Protein AF-A0A420E7I3-F1 (afdb_monomer)

pLDDT: mean 92.18, std 8.32, range [51.28, 98.75]

Structure (mmCIF, N/CA/C/O backbone):
data_AF-A0A420E7I3-F1
#
_entry.id   AF-A0A420E7I3-F1
#
loop_
_atom_site.group_PDB
_atom_site.id
_atom_site.type_symbol
_atom_site.label_atom_id
_atom_site.label_alt_id
_atom_site.label_comp_id
_atom_site.label_asym_id
_atom_site.label_entity_id
_atom_site.label_seq_id
_atom_site.pdbx_PDB_ins_code
_atom_site.Cartn_x
_atom_site.Cartn_y
_atom_site.Cartn_z
_atom_site.occupancy
_atom_site.B_iso_or_equiv
_atom_site.auth_seq_id
_atom_site.auth_comp_id
_atom_site.auth_asym_id
_atom_site.auth_atom_id
_atom_site.pdbx_PDB_model_num
ATOM 1 N N . MET A 1 1 ? -20.529 9.325 25.092 1.00 53.72 1 MET A N 1
ATOM 2 C CA . MET A 1 1 ? -19.958 10.579 24.553 1.00 53.72 1 MET A CA 1
ATOM 3 C C . MET A 1 1 ? -18.883 10.178 23.562 1.00 53.72 1 MET A C 1
ATOM 5 O O . MET A 1 1 ? -18.075 9.334 23.920 1.00 53.72 1 MET A O 1
ATOM 9 N N . LYS A 1 2 ? -18.924 10.688 22.326 1.00 64.56 2 LYS A N 1
ATOM 10 C CA . LYS A 1 2 ? -17.898 10.385 21.320 1.00 64.56 2 LYS A CA 1
ATOM 11 C C . LYS A 1 2 ? -16.663 11.225 21.617 1.00 64.56 2 LYS A C 1
ATOM 13 O O . LYS A 1 2 ? -16.745 12.448 21.549 1.00 64.56 2 LYS A O 1
ATOM 18 N N . ASN A 1 3 ? -15.553 10.578 21.950 1.00 81.81 3 ASN A N 1
ATOM 19 C CA . ASN A 1 3 ? -14.286 11.257 22.189 1.00 81.81 3 ASN A CA 1
ATOM 20 C C . ASN A 1 3 ? -13.475 11.219 20.893 1.00 81.81 3 ASN A C 1
ATOM 22 O O . ASN A 1 3 ? -12.861 10.203 20.574 1.00 81.81 3 ASN A O 1
ATOM 26 N N . VAL A 1 4 ? -13.529 12.317 20.137 1.00 90.38 4 VAL A N 1
ATOM 27 C CA . VAL A 1 4 ? -12.665 12.534 18.972 1.00 90.38 4 VAL A CA 1
ATOM 28 C C . VAL A 1 4 ? -11.468 13.361 19.422 1.00 90.38 4 VAL A C 1
ATOM 30 O O . VAL A 1 4 ? -11.646 14.433 19.998 1.00 90.38 4 VAL A O 1
ATOM 33 N N . VAL A 1 5 ? -10.262 12.865 19.161 1.00 93.69 5 VAL A N 1
ATOM 34 C CA . VAL A 1 5 ? -9.007 13.568 19.452 1.00 93.69 5 VAL A CA 1
ATOM 35 C C . VAL A 1 5 ? -8.333 13.904 18.132 1.00 93.69 5 VAL A C 1
ATOM 37 O O . VAL A 1 5 ? -8.035 12.997 17.361 1.00 93.69 5 VAL A O 1
ATOM 40 N N . ASN A 1 6 ? -8.087 15.188 17.874 1.00 95.06 6 ASN A N 1
ATOM 41 C CA . ASN A 1 6 ? -7.279 15.621 16.737 1.00 95.06 6 ASN A CA 1
ATOM 42 C C . ASN A 1 6 ? -5.798 15.630 17.137 1.00 95.06 6 ASN A C 1
ATOM 44 O O . ASN A 1 6 ? -5.445 16.165 18.191 1.00 95.06 6 ASN A O 1
ATOM 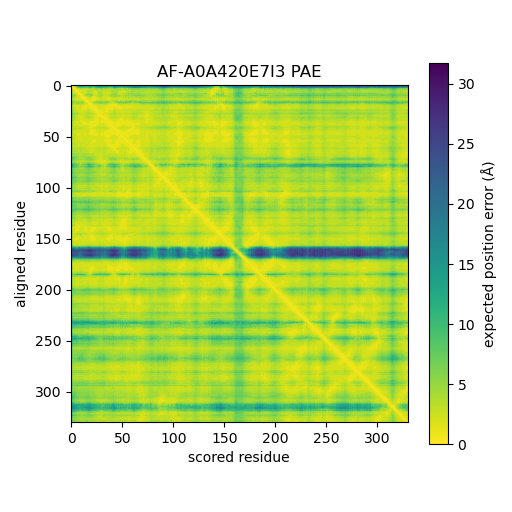48 N N . VAL A 1 7 ? -4.950 15.014 16.318 1.00 94.81 7 VAL A N 1
ATOM 49 C CA . VAL A 1 7 ? -3.536 14.770 16.614 1.00 94.81 7 VAL A CA 1
ATOM 50 C C . VAL A 1 7 ? -2.665 15.261 15.465 1.00 94.81 7 VAL A C 1
ATOM 52 O O . VAL A 1 7 ? -2.932 14.969 14.299 1.00 94.81 7 VAL A O 1
ATOM 55 N N . ASP A 1 8 ? -1.606 15.992 15.806 1.00 95.19 8 ASP A N 1
ATOM 56 C CA . ASP A 1 8 ? -0.550 16.395 14.880 1.00 95.19 8 ASP A CA 1
ATOM 57 C C . ASP A 1 8 ? 0.389 15.217 14.572 1.00 95.19 8 ASP A C 1
ATOM 59 O O . ASP A 1 8 ? 0.842 14.513 15.477 1.00 95.19 8 ASP A O 1
ATOM 63 N N . CYS A 1 9 ? 0.709 15.010 13.293 1.00 92.19 9 CYS A N 1
ATOM 64 C CA . CYS A 1 9 ? 1.504 13.864 12.855 1.00 92.19 9 CYS A CA 1
ATOM 65 C C . CYS A 1 9 ? 2.969 13.901 13.306 1.00 92.19 9 CYS A C 1
ATOM 67 O O . CYS A 1 9 ? 3.616 12.869 13.206 1.00 92.19 9 CYS A O 1
ATOM 69 N N . LEU A 1 10 ? 3.528 15.032 13.749 1.00 91.12 10 LEU A N 1
ATOM 70 C CA . LEU A 1 10 ? 4.948 15.139 14.123 1.00 91.12 10 LEU A CA 1
ATOM 71 C C . LEU A 1 10 ? 5.188 14.969 15.627 1.00 91.12 10 LEU A C 1
ATOM 73 O O . LEU A 1 10 ? 6.332 14.790 16.062 1.00 91.12 10 LEU A O 1
ATOM 77 N N . THR A 1 11 ? 4.116 14.982 16.415 1.00 90.88 11 THR A N 1
ATOM 78 C CA . THR A 1 11 ? 4.178 14.914 17.871 1.00 90.88 11 THR A CA 1
ATOM 79 C C . THR A 1 11 ? 4.075 13.468 18.343 1.00 90.88 11 THR A C 1
ATOM 81 O O . THR A 1 11 ? 3.020 12.845 18.247 1.00 90.88 11 THR A O 1
ATOM 84 N N . SER A 1 12 ? 5.170 12.928 18.883 1.00 94.44 12 SER A N 1
ATOM 85 C CA . SER A 1 12 ? 5.149 11.600 19.501 1.00 94.44 12 SER A CA 1
ATOM 86 C C . SER A 1 12 ? 4.259 11.614 20.744 1.00 94.44 12 SER A C 1
ATOM 88 O O . SER A 1 12 ? 4.459 12.427 21.647 1.00 94.44 12 SER A O 1
ATOM 90 N N . ALA A 1 13 ? 3.276 10.720 20.789 1.00 95.75 13 ALA A N 1
ATOM 91 C CA . ALA A 1 13 ? 2.276 10.677 21.848 1.00 95.75 13 ALA A CA 1
ATOM 92 C C . ALA A 1 13 ? 1.600 9.303 21.915 1.00 95.75 13 ALA A C 1
ATOM 94 O O . ALA A 1 13 ? 1.544 8.574 20.925 1.00 95.75 13 ALA A O 1
ATOM 95 N N . THR A 1 14 ? 1.039 8.976 23.078 1.00 97.25 14 THR A N 1
ATOM 96 C CA . THR A 1 14 ? 0.274 7.746 23.301 1.00 97.25 14 THR A CA 1
ATOM 97 C C . THR A 1 14 ? -1.118 8.102 23.800 1.00 97.25 14 THR A C 1
ATOM 99 O O . THR A 1 14 ? -1.271 8.836 24.775 1.00 97.25 14 THR A O 1
ATOM 102 N N . TYR A 1 15 ? -2.131 7.534 23.154 1.00 96.25 15 TYR A N 1
ATOM 103 C CA . TYR A 1 15 ? -3.545 7.721 23.452 1.00 96.25 15 TYR A CA 1
ATOM 104 C C . TYR A 1 15 ? -4.141 6.360 23.837 1.00 96.25 15 TYR A C 1
ATOM 106 O O . TYR A 1 15 ? -4.519 5.580 22.955 1.00 96.25 15 TYR A O 1
ATOM 114 N N . PRO A 1 16 ? -4.156 6.015 25.136 1.00 95.25 16 PRO A N 1
ATOM 115 C CA . PRO A 1 16 ? -4.711 4.756 25.605 1.00 95.25 16 PRO A CA 1
ATOM 116 C C . PRO A 1 16 ? -6.233 4.829 25.785 1.00 95.25 16 PRO A C 1
ATOM 118 O O . PRO A 1 16 ? -6.807 5.869 26.107 1.00 95.25 16 PRO A O 1
ATOM 121 N N . ASN A 1 17 ? -6.868 3.675 25.637 1.00 93.69 17 ASN A N 1
ATOM 122 C CA . ASN A 1 17 ? -8.240 3.362 26.008 1.00 93.69 17 ASN A CA 1
ATOM 123 C C . ASN A 1 17 ? -8.248 1.944 26.616 1.00 93.69 17 ASN A C 1
ATOM 125 O O . ASN A 1 17 ? -7.317 1.174 26.386 1.00 93.69 17 ASN A O 1
ATOM 129 N N . ASP A 1 18 ? -9.287 1.567 27.361 1.00 91.38 18 ASP A N 1
ATOM 130 C CA . ASP A 1 18 ? -9.378 0.269 28.054 1.00 91.38 18 ASP A CA 1
ATOM 131 C C . ASP A 1 18 ? -9.083 -0.950 27.169 1.00 91.38 18 ASP A C 1
ATOM 133 O O . ASP A 1 18 ? -8.693 -2.006 27.663 1.00 91.38 18 ASP A O 1
ATOM 137 N N . SER A 1 19 ? -9.328 -0.858 25.861 1.00 95.12 19 SER A N 1
ATOM 138 C CA . SER A 1 19 ? -9.133 -1.982 24.935 1.00 95.12 19 SER A CA 1
ATOM 139 C C . SER A 1 19 ? -8.353 -1.637 23.674 1.00 95.12 19 SER A C 1
ATOM 141 O O . SER A 1 19 ? -8.156 -2.505 22.824 1.00 95.12 19 SER A O 1
ATOM 143 N N . PHE A 1 20 ? -7.905 -0.391 23.556 1.00 97.31 20 PHE A N 1
ATOM 144 C CA . PHE A 1 20 ? -7.198 0.091 22.382 1.00 97.31 20 PHE A CA 1
ATOM 145 C C . PHE A 1 20 ? -6.065 1.015 22.781 1.00 97.31 20 PHE A C 1
ATOM 147 O O . PHE A 1 20 ? -6.125 1.700 23.799 1.00 97.31 20 PHE A O 1
ATOM 154 N N . ARG A 1 21 ? -5.047 1.098 21.937 1.00 97.56 21 ARG A N 1
ATOM 155 C CA . ARG A 1 21 ? -3.986 2.083 22.100 1.00 97.56 21 ARG A CA 1
ATOM 156 C C . ARG A 1 21 ? -3.569 2.608 20.739 1.00 97.56 21 ARG A C 1
ATOM 158 O O . ARG A 1 21 ? -3.346 1.820 19.819 1.00 97.56 21 ARG A O 1
ATOM 165 N N . VAL A 1 22 ? -3.483 3.932 20.634 1.00 98.25 22 VAL A N 1
ATOM 166 C CA . VAL A 1 22 ? -2.898 4.623 19.483 1.00 98.25 22 VAL A CA 1
ATOM 167 C C . VAL A 1 22 ? -1.587 5.266 19.913 1.00 98.25 22 VAL A C 1
ATOM 169 O O . VAL A 1 22 ? -1.567 6.029 20.875 1.00 98.25 22 VAL A O 1
ATOM 172 N N . GLU A 1 23 ? -0.497 4.964 19.218 1.00 98.25 23 GLU A N 1
ATOM 173 C CA . GLU A 1 23 ? 0.831 5.532 19.474 1.00 98.25 23 GLU A CA 1
ATOM 174 C C . GLU A 1 23 ? 1.352 6.222 18.219 1.00 98.25 23 GLU A C 1
ATOM 176 O O . GLU A 1 23 ? 1.367 5.620 17.152 1.00 98.25 23 GLU A O 1
ATOM 181 N N . VAL A 1 24 ? 1.809 7.463 18.349 1.00 98.19 24 VAL A N 1
ATOM 182 C CA . VAL A 1 24 ? 2.577 8.166 17.317 1.00 98.19 24 VAL A CA 1
ATOM 183 C C . VAL A 1 24 ? 4.045 8.035 17.677 1.00 98.19 24 VAL A C 1
ATOM 185 O O . VAL A 1 24 ? 4.461 8.478 18.749 1.00 98.19 24 VAL A O 1
ATOM 188 N N . LEU A 1 25 ? 4.830 7.414 16.800 1.00 96.88 25 LEU A N 1
ATOM 189 C CA . LEU A 1 25 ? 6.229 7.098 17.068 1.00 96.88 25 LEU A CA 1
ATOM 190 C C . LEU A 1 25 ? 7.139 7.411 15.881 1.00 96.88 25 LEU A C 1
ATOM 192 O O . LEU A 1 25 ? 6.714 7.459 14.727 1.00 96.88 25 LEU A O 1
ATOM 196 N N . HIS A 1 26 ? 8.416 7.619 16.184 1.00 96.50 26 HIS A N 1
ATOM 197 C CA . HIS A 1 26 ? 9.500 7.724 15.211 1.00 96.50 26 HIS A CA 1
ATOM 198 C C . HIS A 1 26 ? 10.298 6.419 15.239 1.00 96.50 26 HIS A C 1
ATOM 200 O O . HIS A 1 26 ? 10.680 5.964 16.320 1.00 96.50 26 HIS A O 1
ATOM 206 N N . LYS A 1 27 ? 10.527 5.793 14.077 1.00 95.00 27 LYS A N 1
ATOM 207 C CA . LYS A 1 27 ? 11.468 4.670 13.977 1.00 95.00 27 LYS A CA 1
ATOM 208 C C . LYS A 1 27 ? 12.872 5.233 13.704 1.00 95.00 27 LYS A C 1
ATOM 210 O O . LYS A 1 27 ? 12.991 6.106 12.850 1.00 95.00 27 LYS A O 1
ATOM 215 N N . PRO A 1 28 ? 13.943 4.705 14.330 1.00 95.00 28 PRO A N 1
ATOM 216 C CA . PRO A 1 28 ? 15.302 5.239 14.164 1.00 95.00 28 PRO A CA 1
ATOM 217 C C . PRO A 1 28 ? 15.832 5.283 12.724 1.00 95.00 28 PRO A C 1
ATOM 219 O O . PRO A 1 28 ? 16.745 6.046 12.436 1.00 95.00 28 PRO A O 1
ATOM 222 N N . CYS A 1 29 ? 15.302 4.445 11.830 1.00 93.25 29 CYS A N 1
ATOM 223 C CA . CYS A 1 29 ? 15.678 4.432 10.417 1.00 93.25 29 CYS A CA 1
ATOM 224 C C . CYS A 1 29 ? 14.946 5.483 9.572 1.00 93.25 29 CYS A C 1
ATOM 226 O O . CYS A 1 29 ? 15.339 5.702 8.431 1.00 93.25 29 CYS A O 1
ATOM 228 N N . ASP A 1 30 ? 13.870 6.083 10.082 1.00 95.75 30 ASP A N 1
ATOM 229 C CA . ASP A 1 30 ? 13.089 7.064 9.336 1.00 95.75 30 ASP A CA 1
ATOM 230 C C . ASP A 1 30 ? 13.680 8.478 9.500 1.00 95.75 30 ASP A C 1
ATOM 232 O O . ASP A 1 30 ? 14.221 8.807 10.560 1.00 95.75 30 ASP A O 1
ATOM 236 N N . PRO A 1 31 ? 13.526 9.363 8.502 1.00 95.19 31 PRO A N 1
ATOM 237 C CA . PRO A 1 31 ? 13.856 10.779 8.643 1.00 95.19 31 PRO A CA 1
ATOM 238 C C . PRO A 1 31 ? 13.085 11.460 9.785 1.00 95.19 31 PRO A C 1
ATOM 240 O O . PRO A 1 31 ? 11.951 11.093 10.091 1.00 95.19 31 PRO A O 1
ATOM 243 N N . ASP A 1 32 ? 13.647 12.526 10.360 1.00 93.88 32 ASP A N 1
ATOM 244 C CA . ASP A 1 32 ? 13.036 13.260 11.485 1.00 93.88 32 ASP A CA 1
ATOM 245 C C . ASP A 1 32 ? 11.646 13.838 11.172 1.00 93.88 32 ASP A C 1
ATOM 247 O O . ASP A 1 32 ? 10.844 14.055 12.083 1.00 93.88 32 ASP A O 1
ATOM 251 N N . SER A 1 33 ? 11.343 14.074 9.892 1.00 93.06 33 SER A N 1
ATOM 252 C CA . SER A 1 33 ? 10.050 14.579 9.410 1.00 93.06 33 SER A CA 1
ATOM 253 C C . SER A 1 33 ? 8.961 13.508 9.302 1.00 93.06 33 SER A C 1
ATOM 255 O O . SER A 1 33 ? 7.835 13.814 8.909 1.00 93.06 33 SER A O 1
ATOM 257 N N . VAL A 1 34 ? 9.279 12.256 9.630 1.00 95.69 34 VAL A N 1
ATOM 258 C CA . VAL A 1 34 ? 8.389 11.110 9.469 1.00 95.69 34 VAL A CA 1
ATOM 259 C C . VAL A 1 34 ? 7.988 10.559 10.830 1.00 95.69 34 VAL A C 1
ATOM 261 O O . VAL A 1 34 ? 8.801 10.408 11.740 1.00 95.69 34 VAL A O 1
ATOM 264 N N . ARG A 1 35 ? 6.711 10.216 10.966 1.00 96.69 35 ARG A N 1
ATOM 265 C CA . ARG A 1 35 ? 6.192 9.420 12.078 1.00 96.69 35 ARG A CA 1
ATOM 266 C C . ARG A 1 35 ? 5.323 8.302 11.535 1.00 96.69 35 ARG A C 1
ATOM 268 O O . ARG A 1 35 ? 4.835 8.367 10.407 1.00 96.69 35 ARG A O 1
ATOM 275 N N . ARG A 1 36 ? 5.117 7.298 12.375 1.00 97.69 36 ARG A N 1
ATOM 276 C CA . ARG A 1 36 ? 4.218 6.171 12.147 1.00 97.69 36 ARG A CA 1
ATOM 277 C C . ARG A 1 36 ? 3.176 6.149 13.254 1.00 97.69 36 ARG A C 1
ATOM 279 O O . ARG A 1 36 ? 3.461 6.572 14.375 1.00 97.69 36 ARG A O 1
ATOM 286 N N . ILE A 1 37 ? 1.977 5.675 12.939 1.00 98.56 37 ILE A N 1
ATOM 287 C CA . ILE A 1 37 ? 0.904 5.514 13.920 1.00 98.56 37 ILE A CA 1
ATOM 288 C C . ILE A 1 37 ? 0.694 4.022 14.144 1.00 98.56 37 ILE A C 1
ATOM 290 O O . ILE A 1 37 ? 0.377 3.304 13.202 1.00 98.56 37 ILE A O 1
ATOM 294 N N . MET A 1 38 ? 0.818 3.559 15.382 1.00 98.62 38 MET A N 1
ATOM 295 C CA . MET A 1 38 ? 0.445 2.204 15.772 1.00 98.62 38 MET A CA 1
ATOM 296 C C . MET A 1 38 ? -0.943 2.218 16.389 1.00 98.62 38 MET A C 1
ATOM 298 O O . MET A 1 38 ? -1.138 2.790 17.457 1.00 98.62 38 MET A O 1
ATOM 302 N N . LEU A 1 39 ? -1.902 1.571 15.736 1.00 98.50 39 LEU A N 1
ATOM 303 C CA . LEU A 1 39 ? -3.234 1.304 16.264 1.00 98.50 39 LEU A CA 1
ATOM 304 C C . LEU A 1 39 ? -3.291 -0.155 16.728 1.00 98.50 39 LEU A C 1
ATOM 306 O O . LEU A 1 39 ? -3.070 -1.072 15.940 1.00 98.50 39 LEU A O 1
ATOM 310 N N . THR A 1 40 ? -3.570 -0.379 18.010 1.00 97.88 40 THR A N 1
ATOM 311 C CA . THR A 1 40 ? -3.471 -1.709 18.628 1.00 97.88 40 THR A CA 1
ATOM 312 C C . THR A 1 40 ? -4.691 -2.058 19.475 1.00 97.88 40 THR A C 1
ATOM 314 O O . THR A 1 40 ? -5.308 -1.186 20.088 1.00 97.88 40 THR A O 1
ATOM 317 N N . ASN A 1 41 ? -5.023 -3.348 19.508 1.00 96.31 41 ASN A N 1
ATOM 318 C CA . ASN A 1 41 ? -5.903 -4.008 20.476 1.00 96.31 41 ASN A CA 1
ATOM 319 C C . ASN A 1 41 ? -5.155 -5.251 21.044 1.00 96.31 41 ASN A C 1
ATOM 321 O O . ASN A 1 41 ? -4.009 -5.488 20.656 1.00 96.31 41 ASN A O 1
ATOM 325 N N . PRO A 1 42 ? -5.751 -6.084 21.922 1.00 94.94 42 PRO A N 1
ATOM 326 C CA . PRO A 1 42 ? -5.065 -7.255 22.493 1.00 94.94 42 PRO A CA 1
ATOM 327 C C . PRO A 1 42 ? -4.599 -8.334 21.499 1.00 94.94 42 PRO A C 1
ATOM 329 O O . PRO A 1 42 ? -3.833 -9.216 21.870 1.00 94.94 42 PRO A O 1
ATOM 332 N N . THR A 1 43 ? -5.101 -8.322 20.266 1.00 96.38 43 THR A N 1
ATOM 333 C CA . THR A 1 43 ? -4.877 -9.369 19.257 1.00 96.38 43 THR A CA 1
ATOM 334 C C . THR A 1 43 ? -4.331 -8.861 17.928 1.00 96.38 43 THR A C 1
ATOM 336 O O . THR A 1 43 ? -3.806 -9.662 17.164 1.00 96.38 43 THR A O 1
ATOM 339 N N . LEU A 1 44 ? -4.468 -7.569 17.634 1.00 97.88 44 LEU A N 1
ATOM 340 C CA . LEU A 1 44 ? -4.161 -6.954 16.351 1.00 97.88 44 LEU A CA 1
ATOM 341 C C . LEU A 1 44 ? -3.349 -5.678 16.582 1.00 97.88 44 LEU A C 1
ATOM 343 O O . LEU A 1 44 ? -3.747 -4.817 17.370 1.00 97.88 44 LEU A O 1
ATOM 347 N N . SER A 1 45 ? -2.244 -5.540 15.859 1.00 97.94 45 SER A N 1
ATOM 348 C CA . SER A 1 45 ? -1.486 -4.297 15.738 1.00 97.94 45 SER A CA 1
ATOM 349 C C . SER A 1 45 ? -1.436 -3.870 14.278 1.00 97.94 45 SER A C 1
ATOM 351 O O . SER A 1 45 ? -1.288 -4.706 13.390 1.00 97.94 45 SER A O 1
ATOM 353 N N . VAL A 1 46 ? -1.607 -2.576 14.023 1.00 98.56 46 VAL A N 1
ATOM 354 C CA . VAL A 1 46 ? -1.639 -2.001 12.677 1.00 98.56 46 VAL A CA 1
ATOM 355 C C . VAL A 1 46 ? -0.782 -0.751 12.663 1.00 98.56 46 VAL A C 1
ATOM 357 O O . VAL A 1 46 ? -1.025 0.182 13.425 1.00 98.56 46 VAL A O 1
ATOM 360 N N . GLU A 1 47 ? 0.212 -0.737 11.789 1.00 98.56 47 GLU A N 1
ATOM 361 C CA . GLU A 1 47 ? 1.018 0.432 11.487 1.00 98.56 47 GLU A CA 1
ATOM 362 C C . GLU A 1 47 ? 0.378 1.212 10.335 1.00 98.56 47 GLU A C 1
ATOM 364 O O . GLU A 1 47 ? 0.098 0.674 9.263 1.00 98.56 47 GLU A O 1
ATOM 369 N N . ILE A 1 48 ? 0.176 2.504 10.551 1.00 98.62 48 ILE A N 1
ATOM 370 C CA . ILE A 1 48 ? -0.371 3.453 9.587 1.00 98.62 48 ILE A CA 1
ATOM 371 C C . ILE A 1 48 ? 0.716 4.483 9.282 1.00 98.62 48 ILE A C 1
ATOM 373 O O . ILE A 1 48 ? 1.438 4.924 10.182 1.00 98.62 48 ILE A O 1
ATOM 377 N N . LEU A 1 49 ? 0.821 4.870 8.012 1.00 97.88 49 LEU A N 1
ATOM 378 C CA . LEU A 1 49 ? 1.889 5.705 7.472 1.00 97.88 49 LEU A CA 1
ATOM 379 C C . LEU A 1 49 ? 1.344 7.076 7.021 1.00 97.88 49 LEU A C 1
ATOM 381 O O . LEU A 1 49 ? 0.967 7.231 5.855 1.00 97.88 49 LEU A O 1
ATOM 385 N N . PRO A 1 50 ? 1.299 8.101 7.897 1.00 96.88 50 PRO A N 1
ATOM 386 C CA . PRO A 1 50 ? 0.823 9.434 7.526 1.00 96.88 50 PRO A CA 1
ATOM 387 C C . PRO A 1 50 ? 1.583 10.073 6.371 1.00 96.88 50 PRO A C 1
ATOM 389 O O . PRO A 1 50 ? 0.969 10.744 5.547 1.00 96.88 50 PRO A O 1
ATOM 392 N N . SER A 1 51 ? 2.895 9.839 6.265 1.00 95.31 51 SER A N 1
ATOM 393 C CA . SER A 1 51 ? 3.704 10.349 5.151 1.00 95.31 51 SER A CA 1
ATOM 394 C C . SER A 1 51 ? 3.377 9.691 3.806 1.00 95.31 51 SER A C 1
ATOM 396 O O . SER A 1 51 ? 3.795 10.192 2.764 1.00 95.31 51 SER A O 1
ATOM 398 N N . LYS A 1 52 ? 2.603 8.598 3.822 1.00 95.62 52 LYS A N 1
ATOM 399 C CA . LYS A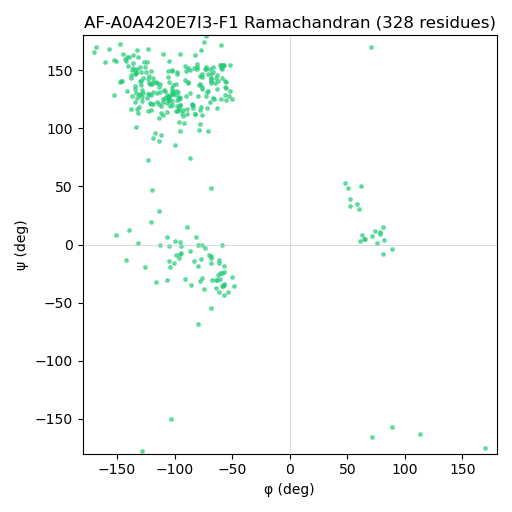 1 52 ? 2.217 7.809 2.653 1.00 95.62 52 LYS A CA 1
ATOM 400 C C . LYS A 1 52 ? 0.702 7.759 2.432 1.00 95.62 52 LYS A C 1
ATOM 402 O O . LYS A 1 52 ? 0.130 6.681 2.281 1.00 95.62 52 LYS A O 1
ATOM 407 N N . GLY A 1 53 ? 0.003 8.890 2.501 1.00 95.69 53 GLY A N 1
ATOM 408 C CA . GLY A 1 53 ? -1.450 8.934 2.281 1.00 95.69 53 GLY A CA 1
ATOM 409 C C . GLY A 1 53 ? -2.234 8.078 3.279 1.00 95.69 53 GLY A C 1
ATOM 410 O O . GLY A 1 53 ? -3.269 7.507 2.936 1.00 95.69 53 GLY A O 1
ATOM 411 N N . MET A 1 54 ? -1.710 7.924 4.502 1.00 98.00 54 MET A N 1
ATOM 412 C CA . MET A 1 54 ? -2.243 7.014 5.524 1.00 98.00 54 MET A CA 1
ATOM 413 C C . MET A 1 54 ? -2.289 5.552 5.049 1.00 98.00 54 MET A C 1
ATOM 415 O O . MET A 1 54 ? -3.224 4.825 5.366 1.00 98.00 54 MET A O 1
ATOM 419 N N . SER A 1 55 ? -1.324 5.116 4.236 1.00 98.06 55 SER A N 1
ATOM 420 C CA . SER A 1 55 ? -1.175 3.708 3.839 1.00 98.06 55 SER A CA 1
ATOM 421 C C . SER A 1 55 ? -0.960 2.811 5.054 1.00 98.06 55 SER A C 1
ATOM 423 O O . SER A 1 55 ? -0.478 3.263 6.095 1.00 98.06 55 SER A O 1
ATOM 425 N N . ILE A 1 56 ? -1.327 1.538 4.933 1.00 98.50 56 ILE A N 1
ATOM 426 C CA . ILE A 1 56 ? -1.040 0.550 5.974 1.00 98.50 56 ILE A CA 1
ATOM 427 C C . ILE A 1 56 ? 0.377 0.046 5.724 1.00 98.50 56 ILE A C 1
ATOM 429 O O . ILE A 1 56 ? 0.649 -0.457 4.638 1.00 98.50 56 ILE A O 1
ATOM 433 N N . GLY A 1 57 ? 1.274 0.202 6.696 1.00 97.56 57 GLY A N 1
ATOM 434 C CA . GLY A 1 57 ? 2.650 -0.291 6.611 1.00 97.56 57 GLY A CA 1
ATOM 435 C C . GLY A 1 57 ? 2.707 -1.780 6.919 1.00 97.56 57 GLY A C 1
ATOM 436 O O . GLY A 1 57 ? 2.912 -2.613 6.044 1.00 97.56 57 GLY A O 1
ATOM 437 N N . GLU A 1 58 ? 2.434 -2.108 8.175 1.00 97.25 58 GLU A N 1
ATOM 438 C CA . GLU A 1 58 ? 2.495 -3.455 8.733 1.00 97.25 58 GLU A CA 1
ATOM 439 C C . GLU A 1 58 ? 1.193 -3.751 9.488 1.00 97.25 58 GLU A C 1
ATOM 441 O O . GLU A 1 58 ? 0.539 -2.849 10.012 1.00 97.25 58 GLU A O 1
ATOM 446 N N . ALA A 1 59 ? 0.806 -5.020 9.581 1.00 98.00 59 ALA A N 1
ATOM 447 C CA . ALA A 1 59 ? -0.252 -5.446 10.489 1.00 98.00 59 ALA A CA 1
ATOM 448 C C . ALA A 1 59 ? 0.030 -6.857 10.990 1.00 98.00 59 ALA A C 1
ATOM 450 O O . ALA A 1 59 ? 0.461 -7.698 10.202 1.00 98.00 59 ALA A O 1
ATOM 451 N N . PHE A 1 60 ? -0.230 -7.119 12.271 1.00 97.81 60 PHE A N 1
ATOM 452 C CA . PHE A 1 60 ? 0.008 -8.411 12.911 1.00 97.81 60 PHE A CA 1
ATOM 453 C C . PHE A 1 60 ? -1.219 -8.863 13.686 1.00 97.81 60 PHE A C 1
ATOM 455 O O . PHE A 1 60 ? -1.704 -8.130 14.542 1.00 97.81 60 PHE A O 1
ATOM 462 N N . TYR A 1 61 ? -1.668 -10.093 13.445 1.00 96.94 61 TYR A N 1
ATOM 463 C CA . TYR A 1 61 ? -2.671 -10.769 14.261 1.00 96.94 61 TYR A CA 1
ATOM 464 C C . TYR A 1 61 ? -2.003 -11.855 15.105 1.00 96.94 61 TYR A C 1
ATOM 466 O O . TYR A 1 61 ? -1.502 -12.832 14.550 1.00 96.94 61 TYR A O 1
ATOM 474 N N . LEU A 1 62 ? -1.998 -11.702 16.433 1.00 95.75 62 LEU A N 1
ATOM 475 C CA . LEU A 1 62 ? -1.317 -12.613 17.368 1.00 95.75 62 LEU A CA 1
ATOM 476 C C . LEU A 1 62 ? 0.126 -12.907 16.915 1.00 95.75 62 LEU A C 1
ATOM 478 O O . LEU A 1 62 ? 0.499 -14.060 16.699 1.00 95.75 62 LEU A O 1
ATOM 482 N N . ASP A 1 63 ? 0.888 -11.838 16.664 1.00 94.94 63 ASP A N 1
ATOM 483 C CA . ASP A 1 63 ? 2.275 -11.852 16.170 1.00 94.94 63 ASP A CA 1
ATOM 484 C C . ASP A 1 63 ? 2.481 -12.443 14.761 1.00 94.94 63 ASP A C 1
ATOM 486 O O . ASP A 1 63 ? 3.609 -12.525 14.269 1.00 94.94 63 ASP A O 1
ATOM 490 N N . LYS A 1 64 ? 1.404 -12.807 14.052 1.00 95.56 64 LYS A N 1
ATOM 491 C CA . LYS A 1 64 ? 1.461 -13.235 12.649 1.00 95.56 64 LYS A CA 1
ATOM 492 C C . LYS A 1 64 ? 1.220 -12.039 11.719 1.00 95.56 64 LYS A C 1
ATOM 494 O O . LYS A 1 64 ? 0.103 -11.522 11.698 1.00 95.56 64 LYS A O 1
ATOM 499 N N . PRO A 1 65 ? 2.215 -11.595 10.936 1.00 96.62 65 PRO A N 1
ATOM 500 C CA . PRO A 1 65 ? 2.045 -10.479 10.013 1.00 96.62 65 PRO A CA 1
ATOM 501 C C . PRO A 1 65 ? 1.174 -10.837 8.813 1.00 96.62 65 PRO A C 1
ATOM 503 O O . PRO A 1 65 ? 1.224 -11.959 8.303 1.00 96.62 65 PRO A O 1
ATOM 506 N N . PHE A 1 66 ? 0.428 -9.844 8.343 1.00 96.75 66 PHE A N 1
ATOM 507 C CA . PHE A 1 66 ? -0.386 -9.928 7.133 1.00 96.75 66 PHE A CA 1
ATOM 508 C C . PHE A 1 66 ? 0.404 -9.596 5.873 1.00 96.75 66 PHE A C 1
ATOM 510 O O . PHE A 1 66 ? 0.159 -10.176 4.818 1.00 96.75 66 PHE A O 1
ATOM 517 N N . PHE A 1 67 ? 1.344 -8.664 5.985 1.00 97.50 67 PHE A N 1
ATOM 518 C CA . PHE A 1 67 ? 1.994 -8.056 4.835 1.00 97.50 67 PHE A CA 1
ATOM 519 C C . PHE A 1 67 ? 3.451 -8.484 4.696 1.00 97.50 67 PHE A C 1
ATOM 521 O O . PHE A 1 67 ? 4.052 -9.055 5.612 1.00 97.50 67 PHE A O 1
ATOM 528 N N . TRP A 1 68 ? 3.989 -8.239 3.509 1.00 95.94 68 TRP A N 1
ATOM 529 C CA . TRP A 1 68 ? 5.391 -8.456 3.176 1.00 95.94 68 TRP A CA 1
ATOM 530 C C . TRP A 1 68 ? 6.365 -7.653 4.052 1.00 95.94 68 TRP A C 1
ATOM 532 O O . TRP A 1 68 ? 5.978 -6.772 4.819 1.00 95.94 68 TRP A O 1
ATOM 542 N N . ILE A 1 69 ? 7.655 -7.953 3.901 1.00 95.06 69 ILE A N 1
ATOM 543 C CA . ILE A 1 69 ? 8.734 -7.109 4.415 1.00 95.06 69 ILE A CA 1
ATOM 544 C C . ILE A 1 69 ? 9.237 -6.272 3.234 1.00 95.06 69 ILE A C 1
ATOM 546 O O . ILE A 1 69 ? 9.791 -6.856 2.300 1.00 95.06 69 ILE A O 1
ATOM 550 N N . PRO A 1 70 ? 9.090 -4.938 3.254 1.00 94.00 70 PRO A N 1
ATOM 551 C CA . PRO A 1 70 ? 9.486 -4.117 2.121 1.00 94.00 70 PRO A CA 1
ATOM 552 C C . PRO A 1 70 ? 11.016 -4.126 1.907 1.00 94.00 70 PRO A C 1
ATOM 554 O O . PRO A 1 70 ? 11.784 -4.201 2.880 1.00 94.00 70 PRO A O 1
ATOM 557 N N . PRO A 1 71 ? 11.482 -3.997 0.646 1.00 90.50 71 PRO A N 1
ATOM 558 C CA . PRO A 1 71 ? 12.891 -3.860 0.298 1.00 90.50 71 PRO A CA 1
ATOM 559 C C . PRO A 1 71 ? 13.566 -2.662 0.960 1.00 90.50 71 PRO A C 1
ATOM 561 O O . PRO A 1 71 ? 14.735 -2.754 1.339 1.00 90.50 71 PRO A O 1
ATOM 564 N N . GLN A 1 72 ? 12.821 -1.562 1.115 1.00 89.75 72 GLN A N 1
ATOM 565 C CA . GLN A 1 72 ? 13.268 -0.360 1.810 1.00 89.75 72 GLN A CA 1
ATOM 566 C C . GLN A 1 72 ? 12.789 -0.385 3.270 1.00 89.75 72 GLN A C 1
ATOM 568 O O . GLN A 1 72 ? 11.583 -0.430 3.514 1.00 89.75 72 GLN A O 1
ATOM 573 N N . PRO A 1 73 ? 13.699 -0.353 4.261 1.00 85.12 73 PRO A N 1
ATOM 574 C CA . PRO A 1 73 ? 13.313 -0.364 5.673 1.00 85.12 73 PRO A CA 1
ATOM 575 C C . PRO A 1 73 ? 12.787 0.994 6.169 1.00 85.12 73 PRO A C 1
ATOM 577 O O . PRO A 1 73 ? 11.987 1.044 7.107 1.00 85.12 73 PRO A O 1
ATOM 580 N N . SER A 1 74 ? 13.249 2.087 5.560 1.00 92.25 74 SER A N 1
ATOM 581 C CA . SER A 1 74 ? 12.920 3.464 5.925 1.00 92.25 74 SER A CA 1
ATOM 582 C C . SER A 1 74 ? 11.890 4.065 4.979 1.00 92.25 74 SER A C 1
ATOM 584 O O . SER A 1 74 ? 11.887 3.775 3.783 1.00 92.25 74 SER A O 1
ATOM 586 N N . LEU A 1 75 ? 11.064 4.967 5.499 1.00 94.50 75 LEU A N 1
ATOM 587 C CA . LEU A 1 75 ? 10.227 5.826 4.664 1.00 94.50 75 LEU A CA 1
ATOM 588 C C . LEU A 1 75 ? 11.039 7.004 4.117 1.00 94.50 75 LEU A C 1
ATOM 590 O O . LEU A 1 75 ? 12.026 7.433 4.716 1.00 94.50 75 LEU A O 1
ATOM 594 N N . LEU A 1 76 ? 10.591 7.558 2.993 1.00 91.56 76 LEU A N 1
ATOM 595 C CA . LEU A 1 76 ? 11.163 8.784 2.445 1.00 91.56 76 LEU A CA 1
ATOM 596 C C . LEU A 1 76 ? 10.751 9.996 3.281 1.00 91.56 76 LEU A C 1
ATOM 598 O O . LEU A 1 76 ? 9.680 10.013 3.897 1.00 91.56 76 LEU A O 1
ATOM 602 N N . ALA A 1 77 ? 11.607 11.018 3.295 1.00 88.94 77 ALA A N 1
ATOM 603 C CA . ALA A 1 77 ? 11.312 12.251 4.005 1.00 88.94 77 ALA A CA 1
ATOM 604 C C . ALA A 1 77 ? 10.081 12.930 3.395 1.00 88.94 77 ALA A C 1
ATOM 606 O O . ALA A 1 77 ? 9.840 12.893 2.184 1.00 88.94 77 ALA A O 1
ATOM 607 N N . LYS A 1 78 ? 9.303 13.581 4.259 1.00 79.06 78 LYS A N 1
ATOM 608 C CA . LYS A 1 78 ? 8.168 14.387 3.824 1.00 79.06 78 LYS A CA 1
ATOM 609 C C . LYS A 1 78 ? 8.627 15.434 2.798 1.00 79.06 78 LYS A C 1
ATOM 611 O O . LYS A 1 78 ? 9.648 16.086 3.002 1.00 79.06 78 LYS A O 1
ATOM 616 N N . ASP A 1 79 ? 7.869 15.579 1.713 1.00 75.94 79 ASP A N 1
ATOM 617 C CA . ASP A 1 79 ? 8.080 16.560 0.636 1.00 75.94 79 ASP A CA 1
ATOM 618 C C . ASP A 1 79 ? 9.403 16.420 -0.157 1.00 75.94 79 ASP A C 1
ATOM 620 O O . ASP A 1 79 ? 9.697 17.268 -0.997 1.00 75.94 79 ASP A O 1
ATOM 624 N N . SER A 1 80 ? 10.195 15.356 0.052 1.00 78.94 80 SER A N 1
ATOM 625 C CA . SER A 1 80 ? 11.456 15.129 -0.683 1.00 78.94 80 SER A CA 1
ATOM 626 C C . SER A 1 80 ? 11.316 14.218 -1.905 1.00 78.94 80 SER A C 1
ATOM 628 O O . SER A 1 80 ? 12.283 14.019 -2.642 1.00 78.94 80 SER A O 1
ATOM 630 N N . PHE A 1 81 ? 10.149 13.601 -2.084 1.00 83.94 81 PHE A N 1
ATOM 631 C CA . PHE A 1 81 ? 9.916 12.604 -3.119 1.00 83.94 81 PHE A CA 1
ATOM 632 C C . PHE A 1 81 ? 9.302 13.235 -4.367 1.00 83.94 81 PHE A C 1
ATOM 634 O O . PHE A 1 81 ? 8.201 13.770 -4.308 1.00 83.94 81 PHE A O 1
ATOM 641 N N . ASP A 1 82 ? 9.998 13.126 -5.496 1.00 84.88 82 ASP A N 1
ATOM 642 C CA . ASP A 1 82 ? 9.480 13.477 -6.818 1.00 84.88 82 ASP A CA 1
ATOM 643 C C . ASP A 1 82 ? 9.356 12.201 -7.652 1.00 84.88 82 ASP A C 1
ATOM 645 O O . ASP A 1 82 ? 10.364 11.632 -8.068 1.00 84.88 82 ASP A O 1
ATOM 649 N N . ILE A 1 83 ? 8.123 11.760 -7.908 1.00 85.50 83 ILE A N 1
ATOM 650 C CA . ILE A 1 83 ? 7.831 10.537 -8.670 1.00 85.50 83 ILE A CA 1
ATOM 651 C C . ILE A 1 83 ? 8.376 10.580 -10.108 1.00 85.50 83 ILE A C 1
ATOM 653 O O . ILE A 1 83 ? 8.626 9.529 -10.704 1.00 85.50 83 ILE A O 1
ATOM 657 N N . ASN A 1 84 ? 8.563 11.784 -10.660 1.00 85.50 84 ASN A N 1
ATOM 658 C CA . ASN A 1 84 ? 8.983 12.007 -12.039 1.00 85.50 84 ASN A CA 1
ATOM 659 C C . ASN A 1 84 ? 10.495 12.191 -12.186 1.00 85.50 84 ASN A C 1
ATOM 661 O O . ASN A 1 84 ? 10.984 12.194 -13.319 1.00 85.50 84 ASN A O 1
ATOM 665 N N . ALA A 1 85 ? 11.234 12.285 -11.079 1.00 88.06 85 ALA A N 1
ATOM 666 C CA . ALA A 1 85 ? 12.686 12.362 -11.119 1.00 88.06 85 ALA A CA 1
ATOM 667 C C . ALA A 1 85 ? 13.302 11.121 -11.806 1.00 88.06 85 ALA A C 1
ATOM 669 O O . ALA A 1 85 ? 12.703 10.037 -11.769 1.00 88.06 85 ALA A O 1
ATOM 670 N N . PRO A 1 86 ? 14.492 11.265 -12.423 1.00 90.62 86 PRO A N 1
ATOM 671 C CA . PRO A 1 86 ? 15.161 10.167 -13.108 1.00 90.62 86 PRO A CA 1
ATOM 672 C C . PRO A 1 86 ? 15.365 8.945 -12.212 1.00 90.62 86 PRO A C 1
ATOM 674 O O . PRO A 1 86 ? 15.723 9.058 -11.038 1.00 90.62 86 PRO A O 1
ATOM 677 N N . PHE A 1 87 ? 15.156 7.770 -12.792 1.00 93.19 87 PHE A N 1
ATOM 678 C CA . PHE A 1 87 ? 15.281 6.481 -12.134 1.00 93.19 87 PHE A CA 1
ATOM 679 C C . PHE A 1 87 ? 15.813 5.449 -13.124 1.00 93.19 87 PHE A C 1
ATOM 681 O O . PHE A 1 87 ? 15.443 5.469 -14.296 1.00 93.19 87 PHE A O 1
ATOM 688 N N . VAL A 1 88 ? 16.694 4.554 -12.687 1.00 93.88 88 VAL A N 1
ATOM 689 C CA . VAL A 1 88 ? 17.386 3.642 -13.602 1.00 93.88 88 VAL A CA 1
ATOM 690 C C . VAL A 1 88 ? 16.787 2.254 -13.472 1.00 93.88 88 VAL A C 1
ATOM 692 O O . VAL A 1 88 ? 16.757 1.683 -12.384 1.00 93.88 88 VAL A O 1
ATOM 695 N N . VAL A 1 89 ? 16.324 1.706 -14.593 1.00 93.19 89 VAL A N 1
ATOM 696 C CA . VAL A 1 89 ? 15.790 0.347 -14.674 1.00 93.19 89 VAL A CA 1
ATOM 697 C C . VAL A 1 89 ? 16.619 -0.437 -15.675 1.00 93.19 89 VAL A C 1
ATOM 699 O O . VAL A 1 89 ? 16.641 -0.093 -16.856 1.00 93.19 89 VAL A O 1
ATOM 702 N N . ARG A 1 90 ? 17.327 -1.472 -15.207 1.00 91.12 90 ARG A N 1
ATOM 703 C CA . ARG A 1 90 ? 18.203 -2.327 -16.036 1.00 91.12 90 ARG A CA 1
ATOM 704 C C . ARG A 1 90 ? 19.181 -1.510 -16.895 1.00 91.12 90 ARG A C 1
ATOM 706 O O . ARG A 1 90 ? 19.277 -1.689 -18.108 1.00 91.12 90 ARG A O 1
ATOM 713 N N . GLY A 1 91 ? 19.852 -0.551 -16.257 1.00 90.56 91 GLY A N 1
ATOM 714 C CA . GLY A 1 91 ? 20.830 0.340 -16.891 1.00 90.56 91 GLY A CA 1
ATOM 715 C C . GLY A 1 91 ? 20.248 1.458 -17.767 1.00 90.56 91 GLY A C 1
ATOM 716 O O . GLY A 1 91 ? 21.013 2.238 -18.326 1.00 90.56 91 GLY A O 1
ATOM 717 N N . GLN A 1 92 ? 18.922 1.572 -17.890 1.00 92.75 92 GLN A N 1
ATOM 718 C CA . GLN A 1 92 ? 18.273 2.632 -18.667 1.00 92.75 92 GLN A CA 1
ATOM 719 C C . GLN A 1 92 ? 17.645 3.678 -17.752 1.00 92.75 92 GLN A C 1
ATOM 721 O O . GLN A 1 92 ? 16.844 3.351 -16.875 1.00 92.75 92 GLN A O 1
ATOM 726 N N . GLU A 1 93 ? 17.982 4.947 -17.971 1.00 92.75 93 GLU A N 1
ATOM 727 C CA . GLU A 1 93 ? 17.343 6.059 -17.272 1.00 92.75 93 GLU A CA 1
ATOM 728 C C . GLU A 1 93 ? 15.911 6.268 -17.784 1.00 92.75 93 GLU A C 1
ATOM 730 O O . GLU A 1 93 ? 15.655 6.309 -18.986 1.00 92.75 93 GLU A O 1
ATOM 735 N N . ASN A 1 94 ? 14.973 6.384 -16.851 1.00 92.94 94 ASN A N 1
ATOM 736 C CA . ASN A 1 94 ? 13.546 6.529 -17.081 1.00 92.94 94 ASN A CA 1
ATOM 737 C C . ASN A 1 94 ? 12.973 7.600 -16.144 1.00 92.94 94 ASN A C 1
ATOM 739 O O . ASN A 1 94 ? 13.421 7.755 -15.010 1.00 92.94 94 ASN A O 1
ATOM 743 N N . THR A 1 95 ? 11.922 8.292 -16.579 1.00 91.69 95 THR A N 1
ATOM 744 C CA . THR A 1 95 ? 11.138 9.207 -15.735 1.00 91.69 95 THR A CA 1
ATOM 745 C C . THR A 1 95 ? 9.790 8.591 -15.379 1.00 91.69 95 THR A C 1
ATOM 747 O O . THR A 1 95 ? 9.219 7.812 -16.149 1.00 91.69 95 THR A O 1
ATOM 750 N N . GLY A 1 96 ? 9.268 8.937 -14.201 1.00 90.12 96 GLY A N 1
ATOM 751 C CA . GLY A 1 96 ? 7.963 8.459 -13.735 1.00 90.12 96 GLY A CA 1
ATOM 752 C C . GLY A 1 96 ? 7.966 7.029 -13.185 1.00 90.12 96 GLY A C 1
ATOM 753 O O . GLY A 1 96 ? 6.899 6.470 -12.971 1.00 90.12 96 GLY A O 1
ATOM 754 N N . LEU A 1 97 ? 9.130 6.406 -12.966 1.00 94.06 97 LEU A N 1
ATOM 755 C CA . LEU A 1 97 ? 9.244 5.068 -12.356 1.00 94.06 97 LEU A CA 1
ATOM 756 C C . LEU A 1 97 ? 9.715 5.107 -10.898 1.00 94.06 97 LEU A C 1
ATOM 758 O O . LEU A 1 97 ? 9.791 4.069 -10.244 1.00 94.06 97 LEU A O 1
ATOM 762 N N . ARG A 1 98 ? 9.987 6.300 -10.359 1.00 91.69 98 ARG A N 1
ATOM 763 C CA . ARG A 1 98 ? 10.571 6.464 -9.026 1.00 91.69 98 ARG A CA 1
ATOM 764 C C . ARG A 1 98 ? 9.625 6.067 -7.888 1.00 91.69 98 ARG A C 1
ATOM 766 O O . ARG A 1 98 ? 10.069 5.918 -6.759 1.00 91.69 98 ARG A O 1
ATOM 773 N N . TRP A 1 99 ? 8.342 5.808 -8.173 1.00 93.31 99 TRP A N 1
ATOM 774 C CA . TRP A 1 99 ? 7.392 5.215 -7.217 1.00 93.31 99 TRP A CA 1
ATOM 775 C C . TRP A 1 99 ? 7.954 3.969 -6.516 1.00 93.31 99 TRP A C 1
ATOM 777 O O . TRP A 1 99 ? 7.739 3.793 -5.321 1.00 93.31 99 TRP A O 1
ATOM 787 N N . VAL A 1 100 ? 8.750 3.164 -7.231 1.00 93.62 100 VAL A N 1
ATOM 788 C CA . VAL A 1 100 ? 9.402 1.956 -6.702 1.00 93.62 100 VAL A CA 1
ATOM 789 C C . VAL A 1 100 ? 10.290 2.243 -5.482 1.00 93.62 100 VAL A C 1
ATOM 791 O O . VAL A 1 100 ? 10.353 1.427 -4.567 1.00 93.62 100 VAL A O 1
ATOM 794 N N . GLU A 1 101 ? 10.943 3.407 -5.423 1.00 92.69 101 GLU A N 1
ATOM 795 C CA . GLU A 1 101 ? 11.746 3.836 -4.267 1.00 92.69 101 GLU A CA 1
ATOM 796 C C . GLU A 1 101 ? 10.888 4.034 -3.017 1.00 92.69 101 GLU A C 1
ATOM 798 O O . GLU A 1 101 ? 11.302 3.720 -1.903 1.00 92.69 101 GLU A O 1
ATOM 803 N N . ALA A 1 102 ? 9.681 4.560 -3.205 1.00 92.44 102 ALA A N 1
ATOM 804 C CA . ALA A 1 102 ? 8.784 4.907 -2.121 1.00 92.44 102 ALA A CA 1
ATOM 805 C C . ALA A 1 102 ? 7.913 3.725 -1.673 1.00 92.44 102 ALA A C 1
ATOM 807 O O . ALA A 1 102 ? 7.166 3.872 -0.704 1.00 92.44 102 ALA A O 1
ATOM 808 N N . PHE A 1 103 ? 7.977 2.590 -2.368 1.00 93.62 103 PHE A N 1
ATOM 809 C CA . PHE A 1 103 ? 7.058 1.481 -2.185 1.00 93.62 103 PHE A CA 1
ATOM 810 C C . PHE A 1 103 ? 7.385 0.655 -0.936 1.00 93.62 103 PHE A C 1
ATOM 812 O O . PHE A 1 103 ? 8.340 -0.125 -0.906 1.00 93.62 103 PHE A O 1
ATOM 819 N N . THR A 1 104 ? 6.589 0.851 0.117 1.00 93.62 104 THR A N 1
ATOM 820 C CA . THR A 1 104 ? 6.857 0.278 1.447 1.00 93.62 104 THR A CA 1
ATOM 821 C C . THR A 1 104 ? 5.613 -0.187 2.197 1.00 93.62 104 THR A C 1
ATOM 823 O O . THR A 1 104 ? 5.747 -0.900 3.190 1.00 93.62 104 THR A O 1
ATOM 826 N N . GLY A 1 105 ? 4.412 0.194 1.754 1.00 94.12 105 GLY A N 1
ATOM 827 C CA . GLY A 1 105 ? 3.162 -0.197 2.390 1.00 94.12 105 GLY A CA 1
ATOM 828 C C . GLY A 1 105 ? 2.789 -1.661 2.152 1.00 94.12 105 GLY A C 1
ATOM 829 O O . GLY A 1 105 ? 3.143 -2.269 1.144 1.00 94.12 105 GLY A O 1
ATOM 830 N N . GLY A 1 106 ? 2.039 -2.224 3.095 1.00 97.31 106 GLY A N 1
ATOM 831 C CA . GLY A 1 106 ? 1.248 -3.435 2.916 1.00 97.31 106 GLY A CA 1
ATOM 832 C C . GLY A 1 106 ? -0.063 -3.179 2.168 1.00 97.31 106 GLY A C 1
ATOM 833 O O . GLY A 1 106 ? -0.529 -4.053 1.445 1.00 97.31 106 GLY A O 1
ATOM 834 N N . VAL A 1 107 ? -0.655 -1.985 2.320 1.00 98.19 107 VAL A N 1
ATOM 835 C CA . VAL A 1 107 ? -1.792 -1.519 1.507 1.00 98.19 107 VAL A CA 1
ATOM 836 C C . VAL A 1 107 ? -1.599 -0.055 1.130 1.00 98.19 107 VAL A C 1
ATOM 838 O O . VAL A 1 107 ? -1.627 0.820 2.001 1.00 98.19 107 VAL A O 1
ATOM 841 N N . GLU A 1 108 ? -1.478 0.219 -0.165 1.00 97.81 108 GLU A N 1
ATOM 842 C CA . GLU A 1 108 ? -1.346 1.563 -0.731 1.00 97.81 108 GLU A CA 1
ATOM 843 C C . GLU A 1 108 ? -2.513 1.879 -1.685 1.00 97.81 108 GLU A C 1
ATOM 845 O O . GLU A 1 108 ? -2.950 1.024 -2.458 1.00 97.81 108 GLU A O 1
ATOM 850 N N . LEU A 1 109 ? -3.036 3.113 -1.638 1.00 97.38 109 LEU A N 1
ATOM 851 C CA . LEU A 1 109 ? -3.979 3.602 -2.655 1.00 97.38 109 LEU A CA 1
ATOM 852 C C . LEU A 1 109 ? -3.189 4.130 -3.845 1.00 97.38 109 LEU A C 1
ATOM 854 O O . LEU A 1 109 ? -2.423 5.081 -3.709 1.00 97.38 109 LEU A O 1
ATOM 858 N N . LEU A 1 110 ? -3.424 3.524 -5.000 1.00 95.44 110 LEU A N 1
ATOM 859 C CA . LEU A 1 110 ? -2.899 3.968 -6.281 1.00 95.44 110 LEU A CA 1
ATOM 860 C C . LEU A 1 110 ? -3.854 4.981 -6.911 1.00 95.44 110 LEU A C 1
ATOM 862 O O . LEU A 1 110 ? -5.068 4.907 -6.694 1.00 95.44 110 LEU A O 1
ATOM 866 N N . GLY A 1 111 ? -3.319 5.890 -7.723 1.00 93.31 111 GLY A N 1
ATOM 867 C CA . GLY A 1 111 ? -4.082 6.972 -8.341 1.00 93.31 111 GLY A CA 1
ATOM 868 C C . GLY A 1 111 ? -3.689 8.365 -7.835 1.00 93.31 111 GLY A C 1
ATOM 869 O O . GLY A 1 111 ? -2.636 8.537 -7.239 1.00 93.31 111 GLY A O 1
ATOM 870 N N . LEU A 1 112 ? -4.496 9.407 -8.039 1.00 91.38 112 LEU A N 1
ATOM 871 C CA . LEU A 1 112 ? -5.789 9.397 -8.743 1.00 91.38 112 LEU A CA 1
ATOM 872 C C . LEU A 1 112 ? -5.673 9.877 -10.195 1.00 91.38 112 LEU A C 1
ATOM 874 O O . LEU A 1 112 ? -6.638 9.752 -10.954 1.00 91.38 112 LEU A O 1
ATOM 878 N N . SER A 1 113 ? -4.501 10.401 -10.567 1.00 85.00 113 SER A N 1
ATOM 879 C CA . SER A 1 113 ? -4.133 10.760 -11.940 1.00 85.00 113 SER A CA 1
ATOM 880 C C . SER A 1 113 ? -3.824 9.526 -12.804 1.00 85.00 113 SER A C 1
ATOM 882 O O . SER A 1 113 ? -4.208 9.454 -13.971 1.00 85.00 113 SER A O 1
ATOM 884 N N . ASN A 1 114 ? -3.167 8.527 -12.213 1.00 89.75 114 ASN A N 1
ATOM 885 C CA . ASN A 1 114 ? -2.805 7.266 -12.842 1.00 89.75 114 ASN A CA 1
ATOM 886 C C . ASN A 1 114 ? -2.699 6.166 -11.784 1.00 89.75 114 ASN A C 1
ATOM 888 O O . ASN A 1 114 ? -1.983 6.334 -10.811 1.00 89.75 114 ASN A O 1
ATOM 892 N N . TRP A 1 115 ? -3.361 5.024 -11.968 1.00 89.06 115 TRP A N 1
ATOM 893 C CA . TRP A 1 115 ? -3.192 3.866 -11.074 1.00 89.06 115 TRP A CA 1
ATOM 894 C C . TRP A 1 115 ? -2.254 2.798 -11.663 1.00 89.06 115 TRP A C 1
ATOM 896 O O . TRP A 1 115 ? -1.795 1.910 -10.946 1.00 89.06 115 TRP A O 1
ATOM 906 N N . GLY A 1 116 ? -1.982 2.857 -12.970 1.00 90.31 116 GLY A N 1
ATOM 907 C CA . GLY A 1 116 ? -1.323 1.796 -13.730 1.00 90.31 116 GLY A CA 1
ATOM 908 C C . GLY A 1 116 ? 0.146 2.077 -14.043 1.00 90.31 116 GLY A C 1
ATOM 909 O O . GLY A 1 116 ? 0.848 2.759 -13.300 1.00 90.31 116 GLY A O 1
ATOM 910 N N . LEU A 1 117 ? 0.609 1.533 -15.173 1.00 91.50 117 LEU A N 1
ATOM 911 C CA . LEU A 1 117 ? 1.965 1.748 -15.682 1.00 91.50 117 LEU A CA 1
ATOM 912 C C . LEU A 1 117 ? 2.240 3.229 -15.972 1.00 91.50 117 LEU A C 1
ATOM 914 O O . LEU A 1 117 ? 1.323 3.996 -16.281 1.00 91.50 117 LEU A O 1
ATOM 918 N N . ARG A 1 118 ? 3.522 3.609 -15.917 1.00 92.06 118 ARG A N 1
ATOM 919 C CA . ARG A 1 118 ? 3.984 4.921 -16.379 1.00 92.06 118 ARG A CA 1
ATOM 920 C C . ARG A 1 118 ? 3.585 5.131 -17.835 1.00 92.06 118 ARG A C 1
ATOM 922 O O . ARG A 1 118 ? 3.809 4.256 -18.671 1.00 92.06 118 ARG A O 1
ATOM 929 N N . ARG A 1 119 ? 3.070 6.317 -18.147 1.00 90.56 119 ARG A N 1
ATOM 930 C CA . ARG A 1 119 ? 2.791 6.748 -19.523 1.00 90.56 119 ARG A CA 1
ATOM 931 C C . ARG A 1 119 ? 3.054 8.234 -19.694 1.00 90.56 119 ARG A C 1
ATOM 933 O O . ARG A 1 119 ? 3.161 8.971 -18.719 1.00 90.56 119 ARG A O 1
ATOM 940 N N . GLU A 1 120 ? 3.157 8.655 -20.943 1.00 88.75 120 GLU A N 1
ATOM 941 C CA . GLU A 1 120 ? 3.329 10.054 -21.304 1.00 88.75 120 GLU A CA 1
ATOM 942 C C . GLU A 1 120 ? 2.280 10.437 -22.335 1.00 88.75 120 GLU A C 1
ATOM 944 O O . GLU A 1 120 ? 2.135 9.763 -23.355 1.00 88.75 120 GLU A O 1
ATOM 949 N N . GLU A 1 121 ? 1.541 11.509 -22.064 1.00 86.25 121 GLU A N 1
ATOM 950 C CA . GLU A 1 121 ? 0.526 12.026 -22.975 1.00 86.25 121 GLU A CA 1
ATOM 951 C C . GLU A 1 121 ? 0.700 13.536 -23.100 1.00 86.25 121 GLU A C 1
ATOM 953 O O . GLU A 1 121 ? 0.740 14.251 -22.104 1.00 86.25 121 GLU A O 1
ATOM 958 N N . LYS A 1 122 ? 0.825 14.034 -24.337 1.00 85.56 122 LYS A N 1
ATOM 959 C CA . LYS A 1 122 ? 0.972 15.473 -24.631 1.00 85.56 122 LYS A CA 1
ATOM 960 C C . LYS A 1 122 ? 2.104 16.161 -23.838 1.00 85.56 122 LYS A C 1
ATOM 962 O O . LYS A 1 122 ? 1.996 17.336 -23.508 1.00 85.56 122 LYS A O 1
ATOM 967 N N . GLY A 1 123 ? 3.189 15.434 -23.559 1.00 82.31 123 GLY A N 1
ATOM 968 C CA . GLY A 1 123 ? 4.346 15.932 -22.805 1.00 82.31 123 GLY A CA 1
ATOM 969 C C . GLY A 1 123 ? 4.189 15.904 -21.280 1.00 82.31 123 GLY A C 1
ATOM 970 O O . GLY A 1 123 ? 5.093 16.351 -20.578 1.00 82.31 123 GLY A O 1
ATOM 971 N N . VAL A 1 124 ? 3.080 15.374 -20.753 1.00 83.56 124 VAL A N 1
ATOM 972 C CA . VAL A 1 124 ? 2.868 15.157 -19.315 1.00 83.56 124 VAL A CA 1
ATOM 973 C C . VAL A 1 124 ? 3.235 13.719 -18.964 1.00 83.56 124 VAL A C 1
ATOM 975 O O . VAL A 1 124 ? 2.727 12.775 -19.574 1.00 83.56 124 VAL A O 1
ATOM 978 N N . VAL A 1 125 ? 4.109 13.547 -17.969 1.00 85.81 125 VAL A N 1
ATOM 979 C CA . VAL A 1 125 ? 4.477 12.231 -17.429 1.00 85.81 125 VAL A CA 1
ATOM 980 C C . VAL A 1 125 ? 3.523 11.859 -16.300 1.00 85.81 125 VAL A C 1
ATOM 982 O O . VAL A 1 125 ? 3.509 12.497 -15.246 1.00 85.81 125 VAL A O 1
ATOM 985 N N . TYR A 1 126 ? 2.776 10.779 -16.510 1.00 87.75 126 TYR A N 1
ATOM 986 C CA . TYR A 1 126 ? 1.977 10.128 -15.483 1.00 87.75 126 TYR A CA 1
ATOM 987 C C . TYR A 1 126 ? 2.822 9.035 -14.839 1.00 87.75 126 TYR A C 1
ATOM 989 O O . TYR A 1 126 ? 3.057 7.980 -15.439 1.00 87.75 126 TYR A O 1
ATOM 997 N N . GLY A 1 127 ? 3.302 9.309 -13.626 1.00 90.19 127 GLY A N 1
ATOM 998 C CA . GLY A 1 127 ? 4.129 8.381 -12.864 1.00 90.19 127 GLY A CA 1
ATOM 999 C C . GLY A 1 127 ? 3.426 7.049 -12.597 1.00 90.19 127 GLY A C 1
ATOM 1000 O O . GLY A 1 127 ? 2.198 6.973 -12.521 1.00 90.19 127 GLY A O 1
ATOM 1001 N N . LEU A 1 128 ? 4.219 5.988 -12.475 1.00 94.00 128 LEU A N 1
ATOM 1002 C CA . LEU A 1 128 ? 3.790 4.648 -12.095 1.00 94.00 128 LEU A CA 1
ATOM 1003 C C . LEU A 1 128 ? 2.934 4.721 -10.827 1.00 94.00 128 LEU A C 1
ATOM 1005 O O . LEU A 1 128 ? 3.378 5.270 -9.825 1.00 94.00 128 LEU A O 1
ATOM 1009 N N . HIS A 1 129 ? 1.722 4.169 -10.886 1.00 94.44 129 HIS A N 1
ATOM 1010 C CA . HIS A 1 129 ? 0.781 4.074 -9.764 1.00 94.44 129 HIS A CA 1
ATOM 1011 C C . HIS A 1 129 ? 0.303 5.395 -9.134 1.00 94.44 129 HIS A C 1
ATOM 1013 O O . HIS A 1 129 ? -0.504 5.364 -8.201 1.00 94.44 129 HIS A O 1
ATOM 1019 N N . GLY A 1 130 ? 0.724 6.538 -9.678 1.00 91.38 130 GLY A N 1
ATOM 1020 C CA . GLY A 1 130 ? 0.265 7.853 -9.254 1.00 91.38 130 GLY A CA 1
ATOM 1021 C C . GLY A 1 130 ? 0.794 8.281 -7.887 1.00 91.38 130 GLY A C 1
ATOM 1022 O O . GLY A 1 130 ? 1.762 7.757 -7.335 1.00 91.38 130 GLY A O 1
ATOM 1023 N N . GLU A 1 131 ? 0.160 9.314 -7.360 1.00 88.50 131 GLU A N 1
ATOM 1024 C CA . GLU A 1 131 ? 0.644 10.129 -6.257 1.00 88.50 131 GLU A CA 1
ATOM 1025 C C . GLU A 1 131 ? -0.025 9.854 -4.911 1.00 88.50 131 GLU A C 1
ATOM 1027 O O . GLU A 1 131 ? 0.531 10.227 -3.881 1.00 88.50 131 GLU A O 1
ATOM 1032 N N . ALA A 1 132 ? -1.207 9.233 -4.890 1.00 93.19 132 ALA A N 1
ATOM 1033 C CA . ALA A 1 132 ? -2.069 9.203 -3.710 1.00 93.19 132 ALA A CA 1
ATOM 1034 C C . ALA A 1 132 ? -1.374 8.598 -2.480 1.00 93.19 132 ALA A C 1
ATOM 1036 O O . ALA A 1 132 ? -1.436 9.179 -1.395 1.00 93.19 132 ALA A O 1
ATOM 1037 N N . SER A 1 133 ? -0.640 7.492 -2.646 1.00 94.06 133 SER A N 1
ATOM 1038 C CA . SER A 1 133 ? 0.129 6.868 -1.561 1.00 94.06 133 SER A CA 1
ATOM 1039 C C . SER A 1 133 ? 1.401 7.619 -1.166 1.00 94.06 133 SER A C 1
ATOM 1041 O O . SER A 1 133 ? 2.075 7.219 -0.223 1.00 94.06 133 SER A O 1
ATOM 1043 N N . ASN A 1 134 ? 1.746 8.713 -1.843 1.00 92.19 134 ASN A N 1
ATOM 1044 C CA . ASN A 1 134 ? 2.928 9.531 -1.569 1.00 92.19 134 ASN A CA 1
ATOM 1045 C C . ASN A 1 134 ? 2.579 10.932 -1.041 1.00 92.19 134 ASN A C 1
ATOM 1047 O O . ASN A 1 134 ? 3.479 11.713 -0.734 1.00 92.19 134 ASN A O 1
ATOM 1051 N N . ILE A 1 135 ? 1.291 11.257 -0.894 1.00 92.12 135 ILE A N 1
ATOM 1052 C CA . ILE A 1 135 ? 0.853 12.530 -0.316 1.00 92.12 135 ILE A CA 1
ATOM 1053 C C . ILE A 1 135 ? 0.820 12.409 1.206 1.00 92.12 135 ILE A C 1
ATOM 1055 O O . ILE A 1 135 ? 0.094 11.596 1.774 1.00 92.12 135 ILE A O 1
ATOM 1059 N N . SER A 1 136 ? 1.594 13.246 1.889 1.00 93.19 136 SER A N 1
ATOM 1060 C CA . SER A 1 136 ? 1.641 13.245 3.349 1.00 93.19 136 SER A CA 1
ATOM 1061 C C . SER A 1 136 ? 0.416 13.911 3.982 1.00 93.19 136 SER A C 1
ATOM 1063 O O . SER A 1 136 ? -0.084 14.932 3.513 1.00 93.19 136 SER A O 1
ATOM 1065 N N . VAL A 1 137 ? -0.020 13.365 5.114 1.00 94.81 137 VAL A N 1
ATOM 1066 C CA . VAL A 1 137 ? -1.044 13.934 5.993 1.00 94.81 137 VAL A CA 1
ATOM 1067 C C . VAL A 1 137 ? -0.381 14.653 7.171 1.00 94.81 137 VAL A C 1
ATOM 1069 O O . VAL A 1 137 ? 0.565 14.142 7.769 1.00 94.81 137 VAL A O 1
ATOM 1072 N N . ASN A 1 138 ? -0.902 15.829 7.533 1.00 93.50 138 ASN A N 1
ATOM 1073 C CA . ASN A 1 138 ? -0.367 16.651 8.628 1.00 93.50 138 ASN A CA 1
ATOM 1074 C C . ASN A 1 138 ? -1.012 16.364 9.988 1.00 93.50 138 ASN A C 1
ATOM 1076 O O . ASN A 1 138 ? -0.369 16.537 11.018 1.00 93.50 138 ASN A O 1
ATOM 1080 N N . SER A 1 139 ? -2.276 15.948 9.993 1.00 97.00 139 SER A N 1
ATOM 1081 C CA . SER A 1 139 ? -3.019 15.635 11.208 1.00 97.00 139 SER A CA 1
ATOM 1082 C C . SER A 1 139 ? -4.077 14.574 10.946 1.00 97.00 139 SER A C 1
ATOM 1084 O O . SER A 1 139 ? -4.516 14.366 9.812 1.00 97.00 139 SER A O 1
ATOM 1086 N N . PHE A 1 140 ? -4.493 13.899 12.007 1.00 98.25 140 PHE A N 1
ATOM 1087 C CA . PHE A 1 140 ? -5.500 12.852 11.954 1.00 98.25 140 PHE A CA 1
ATOM 1088 C C . PHE A 1 140 ? -6.395 12.902 13.189 1.00 98.25 140 PHE A C 1
ATOM 1090 O O . PHE A 1 140 ? -6.030 13.440 14.232 1.00 98.25 140 PHE A O 1
ATOM 1097 N N . ASP A 1 141 ? -7.571 12.309 13.061 1.00 98.38 141 ASP A N 1
ATOM 1098 C CA . ASP A 1 141 ? -8.524 12.137 14.139 1.00 98.38 141 ASP A CA 1
ATOM 1099 C C . ASP A 1 141 ? -8.462 10.700 14.659 1.00 98.38 141 ASP A C 1
ATOM 1101 O O . ASP A 1 141 ? -8.485 9.737 13.884 1.00 98.38 141 ASP A O 1
ATOM 1105 N N . ILE A 1 142 ? -8.444 10.560 15.980 1.00 98.25 142 ILE A N 1
ATOM 1106 C CA . ILE A 1 142 ? -8.652 9.295 16.680 1.00 98.25 142 ILE A CA 1
ATOM 1107 C C . ILE A 1 142 ? -10.079 9.279 17.211 1.00 98.25 142 ILE A C 1
ATOM 1109 O O . ILE A 1 142 ? -10.511 10.220 17.877 1.00 98.25 142 ILE A O 1
ATOM 1113 N N . LEU A 1 143 ? -10.791 8.186 16.960 1.00 97.81 143 LEU A N 1
ATOM 1114 C CA . LEU A 1 143 ? -12.083 7.896 17.565 1.00 97.81 143 LEU A CA 1
ATOM 1115 C C . LEU A 1 143 ? -11.999 6.573 18.327 1.00 97.81 143 LEU A C 1
ATOM 1117 O O . LEU A 1 143 ? -11.720 5.532 17.731 1.00 97.81 143 LEU A O 1
ATOM 1121 N N . PHE A 1 144 ? -12.299 6.624 19.623 1.00 97.06 144 PHE A N 1
ATOM 1122 C CA . PHE A 1 144 ? -12.536 5.444 20.450 1.00 97.06 144 PHE A CA 1
ATOM 1123 C C . PHE A 1 144 ? -14.036 5.289 20.714 1.00 97.06 144 PHE A C 1
ATOM 1125 O O . PHE A 1 144 ? -14.681 6.204 21.228 1.00 97.06 144 PHE A O 1
ATOM 1132 N N . GLU A 1 145 ? -14.572 4.119 20.385 1.00 95.38 145 GLU A N 1
ATOM 1133 C CA . GLU A 1 145 ? -15.923 3.659 20.718 1.00 95.38 145 GLU A CA 1
ATOM 1134 C C . GLU A 1 145 ? -15.800 2.335 21.500 1.00 95.38 145 GLU A C 1
ATOM 1136 O O . GLU A 1 145 ? -14.723 1.739 21.554 1.00 95.38 145 GLU A O 1
ATOM 1141 N N . SER A 1 146 ? -16.882 1.846 22.118 1.00 93.56 146 SER A N 1
ATOM 1142 C CA . SER A 1 146 ? -16.816 0.621 22.946 1.00 93.56 146 SER A CA 1
ATOM 1143 C C . SER A 1 146 ? -16.322 -0.610 22.177 1.00 93.56 146 SER A C 1
ATOM 1145 O O . SER A 1 146 ? -15.595 -1.435 22.731 1.00 93.56 146 SER A O 1
ATOM 1147 N N . GLU A 1 147 ? -16.692 -0.709 20.898 1.00 95.62 147 GLU A N 1
ATOM 1148 C CA . GLU A 1 147 ? -16.453 -1.894 20.068 1.00 95.62 147 GLU A CA 1
ATOM 1149 C C . GLU A 1 147 ? -15.322 -1.721 19.052 1.00 95.62 147 GLU A C 1
ATOM 1151 O O . GLU A 1 147 ? -14.850 -2.709 18.484 1.00 95.62 147 GLU A O 1
ATOM 1156 N N . PHE A 1 148 ? -14.866 -0.492 18.801 1.00 96.69 148 PHE A N 1
ATOM 1157 C CA . PHE A 1 148 ? -13.832 -0.235 17.804 1.00 96.69 148 PHE A CA 1
ATOM 1158 C C . PHE A 1 148 ? -13.011 1.016 18.108 1.00 96.69 148 PHE A C 1
ATOM 1160 O O . PHE A 1 148 ? -13.463 1.949 18.769 1.00 96.69 148 PHE A O 1
ATOM 1167 N N . ALA A 1 149 ? -11.819 1.050 17.523 1.00 97.69 149 ALA A N 1
ATOM 1168 C CA . ALA A 1 149 ? -11.009 2.247 17.399 1.00 97.69 149 ALA A CA 1
ATOM 1169 C C . ALA A 1 149 ? -10.785 2.560 15.921 1.00 97.69 149 ALA A C 1
ATOM 1171 O O . ALA A 1 149 ? -10.641 1.651 15.098 1.00 97.69 149 ALA A O 1
ATOM 1172 N N . GLN A 1 150 ? -10.778 3.847 15.584 1.00 98.38 150 GLN A N 1
ATOM 1173 C CA . GLN A 1 150 ? -10.589 4.324 14.221 1.00 98.38 150 GLN A CA 1
ATOM 1174 C C . GLN A 1 150 ? -9.588 5.475 14.184 1.00 98.38 150 GLN A C 1
ATOM 1176 O O . GLN A 1 150 ? -9.685 6.415 14.971 1.00 98.38 150 GLN A O 1
ATOM 1181 N N . VAL A 1 151 ? -8.688 5.426 13.208 1.00 98.62 151 VAL A N 1
ATOM 1182 C CA . VAL A 1 151 ? -7.846 6.548 12.797 1.00 98.62 151 VAL A CA 1
ATOM 1183 C C . VAL A 1 151 ? -8.370 7.067 11.462 1.00 98.62 151 VAL A C 1
ATOM 1185 O O . VAL A 1 151 ? -8.595 6.292 10.530 1.00 98.62 151 VAL A O 1
ATOM 1188 N N . LYS A 1 152 ? -8.605 8.374 11.367 1.00 98.69 152 LYS A N 1
ATOM 1189 C CA . LYS A 1 152 ? -9.150 9.030 10.175 1.00 98.69 152 LYS A CA 1
ATOM 1190 C C . LYS A 1 152 ? -8.290 10.220 9.792 1.00 98.69 152 LYS A C 1
ATOM 1192 O O . LYS A 1 152 ? -7.958 11.025 10.647 1.00 98.69 152 LYS A O 1
ATOM 1197 N N . ALA A 1 153 ? -8.015 10.397 8.509 1.00 98.50 153 ALA A N 1
ATOM 1198 C CA . ALA A 1 153 ? -7.469 11.658 8.025 1.00 98.50 153 ALA A CA 1
ATOM 1199 C C . ALA A 1 153 ? -7.940 11.967 6.610 1.00 98.50 153 ALA A C 1
ATOM 1201 O O . ALA A 1 153 ? -8.604 11.156 5.966 1.00 98.50 153 ALA A O 1
ATOM 1202 N N . SER A 1 154 ? -7.629 13.169 6.135 1.00 98.06 154 SER A N 1
ATOM 1203 C CA . SER A 1 154 ? -7.864 13.551 4.747 1.00 98.06 154 SER A CA 1
ATOM 1204 C C . SER A 1 154 ? -6.642 14.228 4.153 1.00 98.06 154 SER A C 1
ATOM 1206 O O . SER A 1 154 ? -5.920 14.936 4.853 1.00 98.06 154 SER A O 1
ATOM 1208 N N . PHE A 1 155 ? -6.444 14.035 2.857 1.00 95.69 155 PHE A N 1
ATOM 1209 C CA . PHE A 1 155 ? -5.429 14.730 2.078 1.00 95.69 155 PHE A CA 1
ATOM 1210 C C . PHE A 1 155 ? -6.005 15.201 0.745 1.00 95.69 155 PHE A C 1
ATOM 1212 O O . PHE A 1 155 ? -7.086 14.784 0.319 1.00 95.69 155 PHE A O 1
ATOM 1219 N N . LEU A 1 156 ? -5.290 16.130 0.121 1.00 93.69 156 LEU A N 1
ATOM 1220 C CA . LEU A 1 156 ? -5.682 16.754 -1.131 1.00 93.69 156 LEU A CA 1
ATOM 1221 C C . LEU A 1 156 ? -4.777 16.256 -2.249 1.00 93.69 156 LEU A C 1
ATOM 1223 O O . LEU A 1 156 ? -3.558 16.254 -2.103 1.00 93.69 156 LEU A O 1
ATOM 1227 N N . VAL A 1 157 ? -5.393 15.862 -3.356 1.00 90.94 157 VAL A N 1
ATOM 1228 C CA . VAL A 1 157 ? -4.712 15.471 -4.588 1.00 90.94 157 VAL A CA 1
ATOM 1229 C C . VAL A 1 157 ? -4.812 16.629 -5.570 1.00 90.94 157 VAL A C 1
ATOM 1231 O O . VAL A 1 157 ? -5.894 17.191 -5.756 1.00 90.94 157 VAL A O 1
ATOM 1234 N N . PHE A 1 158 ? -3.692 16.992 -6.183 1.00 86.88 158 PHE A N 1
ATOM 1235 C CA . PHE A 1 158 ? -3.561 18.134 -7.088 1.00 86.88 158 PHE A CA 1
ATOM 1236 C C . PHE A 1 158 ? -3.483 17.670 -8.542 1.00 86.88 158 PHE A C 1
ATOM 1238 O O . PHE A 1 158 ? -3.177 16.510 -8.799 1.00 86.88 158 PHE A O 1
ATOM 1245 N N . ASP A 1 159 ? -3.818 18.553 -9.482 1.00 77.88 159 ASP A N 1
ATOM 1246 C CA . ASP A 1 159 ? -3.808 18.223 -10.909 1.00 77.88 159 ASP A CA 1
ATOM 1247 C C . ASP A 1 159 ? -2.386 18.209 -11.479 1.00 77.88 159 ASP A C 1
ATOM 1249 O O . ASP A 1 159 ? -1.723 19.238 -11.507 1.00 77.88 159 ASP A O 1
ATOM 1253 N N . TRP A 1 160 ? -1.914 17.074 -11.982 1.00 66.81 160 TRP A N 1
ATOM 1254 C CA . TRP A 1 160 ? -0.545 16.941 -12.494 1.00 66.81 160 TRP A CA 1
ATOM 1255 C C . TRP A 1 160 ? -0.348 17.560 -13.882 1.00 66.81 160 TRP A C 1
ATOM 1257 O O . TRP A 1 160 ? 0.794 17.774 -14.292 1.00 66.81 160 TRP A O 1
ATOM 1267 N N . ASP A 1 161 ? -1.440 17.901 -14.569 1.00 57.66 161 ASP A N 1
ATOM 1268 C CA . ASP A 1 161 ? -1.444 18.222 -15.998 1.00 57.66 161 ASP A CA 1
ATOM 1269 C C . ASP A 1 161 ? -0.762 19.550 -16.375 1.00 57.66 161 ASP A C 1
ATOM 1271 O O . ASP A 1 161 ? -0.549 19.795 -17.561 1.00 57.66 161 ASP A O 1
ATOM 1275 N N . GLU A 1 162 ? -0.381 20.414 -15.421 1.00 51.28 162 GLU A N 1
ATOM 1276 C CA . GLU A 1 162 ? 0.031 21.783 -15.777 1.00 51.28 162 GLU A CA 1
ATOM 1277 C C . GLU A 1 162 ? 1.490 22.174 -15.486 1.00 51.28 162 GLU A C 1
ATOM 1279 O O . GLU A 1 162 ? 2.016 22.988 -16.243 1.00 51.28 162 GLU A O 1
ATOM 1284 N N . GLN A 1 163 ? 2.177 21.668 -14.444 1.00 51.91 163 GLN A N 1
ATOM 1285 C CA . GLN A 1 163 ? 3.513 22.206 -14.064 1.00 51.91 163 GLN A CA 1
ATOM 1286 C C . GLN A 1 163 ? 4.504 21.223 -13.398 1.00 51.91 163 GLN A C 1
ATOM 1288 O O . GLN A 1 163 ? 5.574 21.651 -12.965 1.00 51.91 163 GLN A O 1
ATOM 1293 N N . GLY A 1 164 ? 4.204 19.920 -13.332 1.00 51.41 164 GLY A N 1
ATOM 1294 C CA . GLY A 1 164 ? 5.054 18.948 -12.625 1.00 51.41 164 GLY A CA 1
ATOM 1295 C C . GLY A 1 164 ? 5.024 19.097 -11.094 1.00 51.41 164 GLY A C 1
ATOM 1296 O O . GLY A 1 164 ? 4.452 20.037 -10.546 1.00 51.41 164 GLY A O 1
ATOM 1297 N N . TYR A 1 165 ? 5.604 18.133 -10.378 1.00 54.72 165 TYR A N 1
ATOM 1298 C CA . TYR A 1 165 ? 5.577 18.067 -8.913 1.00 54.72 165 TYR A CA 1
ATOM 1299 C C . TYR A 1 165 ? 6.866 18.632 -8.283 1.00 54.72 165 TYR A C 1
ATOM 1301 O O . TYR A 1 165 ? 7.940 18.431 -8.845 1.00 54.72 165 TYR A O 1
ATOM 1309 N N . PRO A 1 166 ? 6.811 19.274 -7.097 1.00 55.22 166 PRO A N 1
ATOM 1310 C CA . PRO A 1 166 ? 5.621 19.750 -6.393 1.00 55.22 166 PRO A CA 1
ATOM 1311 C C . PRO A 1 166 ? 5.192 21.136 -6.905 1.00 55.22 166 PRO A C 1
ATOM 1313 O O . PRO A 1 166 ? 5.906 22.130 -6.738 1.00 55.22 166 PRO A O 1
ATOM 1316 N N . ALA A 1 167 ? 3.994 21.241 -7.479 1.00 53.59 167 ALA A N 1
ATOM 1317 C CA . ALA A 1 167 ? 3.470 22.520 -7.942 1.00 53.59 167 ALA A CA 1
ATOM 1318 C C . ALA A 1 167 ? 2.930 23.344 -6.764 1.00 53.59 167 ALA A C 1
ATOM 1320 O O . ALA A 1 167 ? 1.794 23.178 -6.319 1.00 53.59 167 ALA A O 1
ATOM 1321 N N . LYS A 1 168 ? 3.736 24.288 -6.275 1.00 53.03 168 LYS A N 1
ATOM 1322 C CA . LYS A 1 168 ? 3.423 25.149 -5.118 1.00 53.03 168 LYS A CA 1
ATOM 1323 C C . LYS A 1 168 ? 2.158 26.023 -5.244 1.00 53.03 168 LYS A C 1
ATOM 1325 O O . LYS A 1 168 ? 1.847 26.727 -4.294 1.00 53.03 168 LYS A O 1
ATOM 1330 N N . ASN A 1 169 ? 1.417 25.980 -6.354 1.00 63.47 169 ASN A N 1
ATOM 1331 C CA . ASN A 1 169 ? 0.257 26.845 -6.613 1.00 63.47 169 ASN A CA 1
ATOM 1332 C C . ASN A 1 169 ? -0.934 26.139 -7.289 1.00 63.47 169 ASN A C 1
ATOM 1334 O O . ASN A 1 169 ? -1.845 26.812 -7.776 1.00 63.47 169 ASN A O 1
ATOM 1338 N N . GLN A 1 170 ? -0.946 24.807 -7.363 1.00 76.50 170 GLN A N 1
ATOM 1339 C CA . GLN A 1 170 ? -2.055 24.100 -8.001 1.00 76.50 170 GLN A CA 1
ATOM 1340 C C . GLN A 1 170 ? -3.297 24.047 -7.113 1.00 76.50 170 GLN A C 1
ATOM 1342 O O . GLN A 1 170 ? -3.220 23.962 -5.885 1.00 76.50 170 GLN A O 1
ATOM 1347 N N . LYS A 1 171 ? -4.469 24.077 -7.754 1.00 85.06 171 LYS A N 1
ATOM 1348 C CA . LYS A 1 171 ? -5.738 23.824 -7.072 1.00 85.06 171 LYS A CA 1
ATOM 1349 C C . LYS A 1 171 ? -5.917 22.316 -6.892 1.00 85.06 171 LYS A C 1
ATOM 1351 O O . LYS A 1 171 ? -5.649 21.562 -7.829 1.00 85.06 171 LYS A O 1
ATOM 1356 N N . PRO A 1 172 ? -6.375 21.863 -5.718 1.00 90.31 172 PRO A N 1
ATOM 1357 C CA . PRO A 1 172 ? -6.654 20.455 -5.513 1.00 90.31 172 PRO A CA 1
ATOM 1358 C C . PRO A 1 172 ? -7.868 20.035 -6.353 1.00 90.31 172 PRO A C 1
ATOM 1360 O O . PRO A 1 172 ? -8.825 20.797 -6.504 1.00 90.31 172 PRO A O 1
ATOM 1363 N N . ILE A 1 173 ? -7.823 18.822 -6.896 1.00 92.38 173 ILE A N 1
ATOM 1364 C CA . ILE A 1 173 ? -8.882 18.238 -7.728 1.00 92.38 173 ILE A CA 1
ATOM 1365 C C . ILE A 1 173 ? -9.669 17.154 -7.002 1.00 92.38 173 ILE A C 1
ATOM 1367 O O . ILE A 1 173 ? -10.869 17.019 -7.239 1.00 92.38 173 ILE A O 1
ATOM 1371 N N . TYR A 1 174 ? -9.031 16.440 -6.073 1.00 95.44 174 TYR A N 1
ATOM 1372 C CA . TYR A 1 174 ? -9.707 15.472 -5.221 1.00 95.44 174 TYR A CA 1
ATOM 1373 C C . TYR A 1 174 ? -9.380 15.700 -3.751 1.00 95.44 174 TYR A C 1
ATOM 1375 O O . TYR A 1 174 ? -8.275 16.112 -3.391 1.00 95.44 174 TYR A O 1
ATOM 1383 N N . ARG A 1 175 ? -10.345 15.374 -2.896 1.00 97.12 175 ARG A N 1
ATOM 1384 C CA . ARG A 1 175 ? -10.129 15.133 -1.473 1.00 97.12 175 ARG A CA 1
ATOM 1385 C C . ARG A 1 175 ? -10.295 13.644 -1.226 1.00 97.12 175 ARG A C 1
ATOM 1387 O O . ARG A 1 175 ? -11.327 13.078 -1.572 1.00 97.12 175 ARG A O 1
ATOM 1394 N N . VAL A 1 176 ? -9.290 13.029 -0.616 1.00 98.19 176 VAL A N 1
ATOM 1395 C CA . VAL A 1 176 ? -9.370 11.642 -0.157 1.00 98.19 176 VAL A CA 1
ATOM 1396 C C . VAL A 1 176 ? -9.521 11.658 1.352 1.00 98.19 176 VAL A C 1
ATOM 1398 O O . VAL A 1 176 ? -8.711 12.279 2.041 1.00 98.19 176 VAL A O 1
ATOM 1401 N N . THR A 1 177 ? -10.545 10.987 1.868 1.00 98.62 177 THR A N 1
ATOM 1402 C CA . THR A 1 177 ? -10.730 10.749 3.300 1.00 98.62 177 THR A CA 1
ATOM 1403 C C . THR A 1 177 ? -10.554 9.267 3.581 1.00 98.62 177 THR A C 1
ATOM 1405 O O . THR A 1 177 ? -11.384 8.454 3.185 1.00 98.62 177 THR A O 1
ATOM 1408 N N . ARG A 1 178 ? -9.494 8.929 4.315 1.00 98.69 178 ARG A N 1
ATOM 1409 C CA . ARG A 1 178 ? -9.170 7.558 4.702 1.00 98.69 178 ARG A CA 1
ATOM 1410 C C . ARG A 1 178 ? -9.583 7.288 6.140 1.00 98.69 178 ARG A C 1
ATOM 1412 O O . ARG A 1 178 ? -9.338 8.111 7.025 1.00 98.69 178 ARG A O 1
ATOM 1419 N N . ARG A 1 179 ? -10.178 6.121 6.383 1.00 98.62 179 ARG A N 1
ATOM 1420 C CA . ARG A 1 179 ? -10.557 5.603 7.704 1.00 98.62 179 ARG A CA 1
ATOM 1421 C C . ARG A 1 179 ? -9.996 4.198 7.877 1.00 98.62 179 ARG A C 1
ATOM 1423 O O . ARG A 1 179 ? -10.304 3.310 7.090 1.00 98.62 179 ARG A O 1
ATOM 1430 N N . ILE A 1 180 ? -9.212 4.004 8.929 1.00 98.75 180 ILE A N 1
ATOM 1431 C CA . ILE A 1 180 ? -8.630 2.717 9.307 1.00 98.75 180 ILE A CA 1
ATOM 1432 C C . ILE A 1 180 ? -9.215 2.317 10.650 1.00 98.75 180 ILE A C 1
ATOM 1434 O O . ILE A 1 180 ? -9.121 3.084 11.609 1.00 98.75 180 ILE A O 1
ATOM 1438 N N . ARG A 1 181 ? -9.843 1.144 10.716 1.00 98.12 181 ARG A N 1
ATOM 1439 C CA . ARG A 1 181 ? -10.600 0.684 11.881 1.00 98.12 181 ARG A CA 1
ATOM 1440 C C . ARG A 1 181 ? -10.178 -0.721 12.293 1.00 98.12 181 ARG A C 1
ATOM 1442 O O . ARG A 1 181 ? -9.980 -1.592 11.449 1.00 98.12 181 ARG A O 1
ATOM 1449 N N . ILE A 1 182 ? -10.099 -0.935 13.604 1.00 98.12 182 ILE A N 1
ATOM 1450 C CA . ILE A 1 182 ? -9.986 -2.265 14.209 1.00 98.12 182 ILE A CA 1
ATOM 1451 C C . ILE A 1 182 ? -11.064 -2.434 15.278 1.00 98.12 182 ILE A C 1
ATOM 1453 O O . ILE A 1 182 ? -11.387 -1.493 16.005 1.00 98.12 182 ILE A O 1
ATOM 1457 N N . GLN A 1 183 ? -11.622 -3.638 15.386 1.00 96.88 183 GLN A N 1
ATOM 1458 C CA . GLN A 1 183 ? -12.609 -3.972 16.417 1.00 96.88 183 GLN A CA 1
ATOM 1459 C C . GLN A 1 183 ? -11.927 -4.518 17.669 1.00 96.88 183 GLN A C 1
ATOM 1461 O O . GLN A 1 183 ? -10.862 -5.119 17.576 1.00 96.88 183 GLN A O 1
ATOM 1466 N N . LYS A 1 184 ? -12.552 -4.376 18.837 1.00 94.88 184 LYS A N 1
ATOM 1467 C CA . LYS A 1 184 ? -11.988 -4.745 20.148 1.00 94.88 184 LYS A CA 1
ATOM 1468 C C . LYS A 1 184 ? -11.474 -6.188 20.229 1.00 94.88 184 LYS A C 1
ATOM 1470 O O . LYS A 1 184 ? -10.407 -6.444 20.780 1.00 94.88 184 LYS A O 1
ATOM 1475 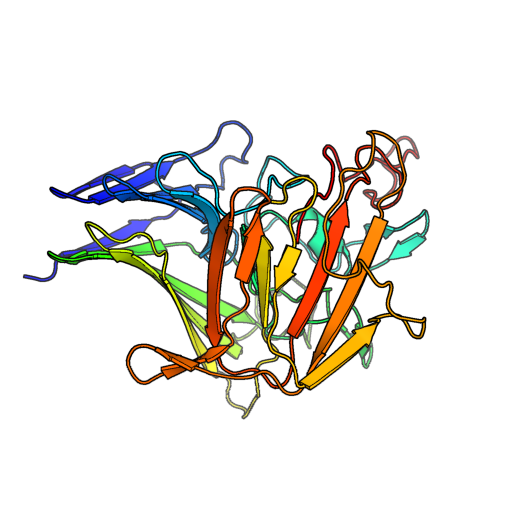N N . HIS A 1 185 ? -12.227 -7.113 19.642 1.00 90.75 185 HIS A N 1
AT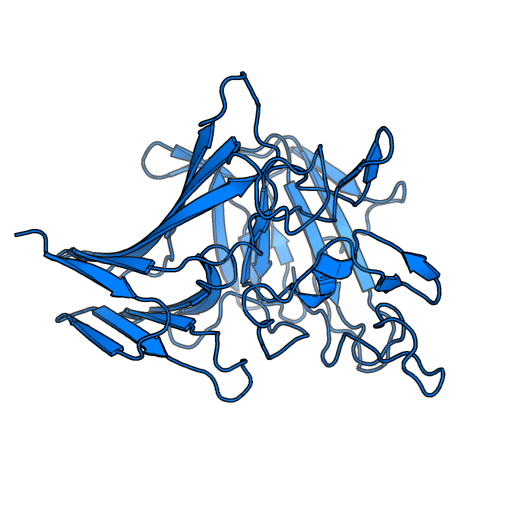OM 1476 C CA . HIS A 1 185 ? -11.910 -8.543 19.569 1.00 90.75 185 HIS A CA 1
ATOM 1477 C C . HIS A 1 185 ? -11.813 -9.034 18.114 1.00 90.75 185 HIS A C 1
ATOM 1479 O O . HIS A 1 185 ? -11.952 -10.225 17.830 1.00 90.75 185 HIS A O 1
ATOM 1485 N N . GLY A 1 186 ? -11.630 -8.099 17.177 1.00 89.19 186 GLY A N 1
ATOM 1486 C CA . GLY A 1 186 ? -11.620 -8.378 15.749 1.00 89.19 186 GLY A CA 1
ATOM 1487 C C . GLY A 1 186 ? -10.306 -8.985 15.278 1.00 89.19 186 GLY A C 1
ATOM 1488 O O . GLY A 1 186 ? -9.229 -8.609 15.729 1.00 89.19 186 GLY A O 1
ATOM 1489 N N . LYS A 1 187 ? -10.414 -9.884 14.299 1.00 92.81 187 LYS A N 1
ATOM 1490 C CA . LYS A 1 187 ? -9.275 -10.435 13.541 1.00 92.81 187 LYS A CA 1
ATOM 1491 C C . LYS A 1 187 ? -9.036 -9.690 12.224 1.00 92.81 187 LYS A C 1
ATOM 1493 O O . LYS A 1 187 ? -8.207 -10.104 11.424 1.00 92.81 187 LYS A O 1
ATOM 1498 N N . ALA A 1 188 ? -9.833 -8.655 11.977 1.00 94.44 188 ALA A N 1
ATOM 1499 C CA . ALA A 1 188 ? -9.870 -7.919 10.731 1.00 94.44 188 ALA A CA 1
ATOM 1500 C C . ALA A 1 188 ? -9.413 -6.479 10.961 1.00 94.44 188 ALA A C 1
ATOM 1502 O O . ALA A 1 188 ? -9.782 -5.838 11.947 1.00 94.44 188 ALA A O 1
ATOM 1503 N N . LEU A 1 189 ? -8.627 -6.006 10.005 1.00 96.62 189 LEU A N 1
ATOM 1504 C CA . LEU A 1 189 ? -8.323 -4.606 9.777 1.00 96.62 189 LEU A CA 1
ATOM 1505 C C . LEU A 1 189 ? -9.242 -4.130 8.654 1.00 96.62 189 LEU A C 1
ATOM 1507 O O . LEU A 1 189 ? -9.308 -4.764 7.603 1.00 96.62 189 LEU A O 1
ATOM 1511 N N . GLU A 1 190 ? -9.950 -3.032 8.883 1.00 97.25 190 GLU A N 1
ATOM 1512 C CA . GLU A 1 190 ? -10.875 -2.459 7.912 1.00 97.25 190 GLU A CA 1
ATOM 1513 C C . GLU A 1 190 ? -10.337 -1.114 7.417 1.00 97.25 190 GLU A C 1
ATOM 1515 O O . GLU A 1 190 ? -9.961 -0.250 8.214 1.00 97.25 190 GLU A O 1
ATOM 1520 N N . LEU A 1 191 ? -10.317 -0.943 6.097 1.00 97.75 191 LEU A N 1
ATOM 1521 C CA . LEU A 1 191 ? -9.894 0.273 5.414 1.00 97.75 191 LEU A CA 1
ATOM 1522 C C . LEU A 1 191 ? -11.055 0.792 4.566 1.00 97.75 191 LEU A C 1
ATOM 1524 O O . LEU A 1 191 ? -11.621 0.047 3.770 1.00 97.75 191 LEU A O 1
ATOM 1528 N N . PHE A 1 192 ? -11.381 2.071 4.721 1.00 97.06 192 PHE A N 1
ATOM 1529 C CA . PHE A 1 192 ? -12.395 2.750 3.922 1.00 97.06 192 PHE A CA 1
ATOM 1530 C C . PHE A 1 192 ? -11.816 4.049 3.373 1.00 97.06 192 PHE A C 1
ATOM 1532 O O . PHE A 1 192 ? -11.300 4.857 4.147 1.00 97.06 192 PHE A O 1
ATOM 1539 N N . ASP A 1 193 ? -11.955 4.262 2.068 1.00 97.69 193 ASP A N 1
ATOM 1540 C CA . ASP A 1 193 ? -11.592 5.513 1.409 1.00 97.69 193 ASP A CA 1
ATOM 1541 C C . ASP A 1 193 ? -12.817 6.146 0.757 1.00 97.69 193 ASP A C 1
ATOM 1543 O O . ASP A 1 193 ? -13.548 5.495 0.013 1.00 97.69 193 ASP A O 1
ATOM 1547 N N . ASP A 1 194 ? -13.009 7.435 1.017 1.00 97.69 194 ASP A N 1
ATOM 1548 C CA . ASP A 1 194 ? -13.957 8.283 0.305 1.00 97.69 194 ASP A CA 1
ATOM 1549 C C . ASP A 1 194 ? -13.163 9.222 -0.616 1.00 97.69 194 ASP A C 1
ATOM 1551 O O . ASP A 1 194 ? -12.306 9.973 -0.145 1.00 97.69 194 ASP A O 1
ATOM 1555 N N . ILE A 1 195 ? -13.433 9.179 -1.925 1.00 97.62 195 ILE A N 1
ATOM 1556 C CA . ILE A 1 195 ? -12.790 10.037 -2.932 1.00 97.62 195 ILE A CA 1
ATOM 1557 C C . ILE A 1 195 ? -13.822 11.044 -3.446 1.00 97.62 195 ILE A C 1
ATOM 1559 O O . ILE A 1 195 ? -14.768 10.682 -4.144 1.00 97.62 195 ILE A O 1
ATOM 1563 N N . GLU A 1 196 ? -13.628 12.318 -3.121 1.00 97.50 196 GLU A N 1
ATOM 1564 C CA . GLU A 1 196 ? -14.501 13.423 -3.519 1.00 97.50 196 GLU A CA 1
ATOM 1565 C C . GLU A 1 196 ? -13.833 14.250 -4.624 1.00 97.50 196 GLU A C 1
ATOM 1567 O O . GLU A 1 196 ? -12.724 14.752 -4.439 1.00 97.50 196 GLU A O 1
ATOM 1572 N N . ASN A 1 197 ? -14.504 14.433 -5.766 1.00 96.31 197 ASN A N 1
ATOM 1573 C CA . ASN A 1 197 ? -14.094 15.416 -6.773 1.00 96.31 197 ASN A CA 1
ATOM 1574 C C . ASN A 1 197 ? -14.481 16.821 -6.297 1.00 96.31 197 ASN A C 1
ATOM 1576 O O . ASN A 1 197 ? -15.662 17.156 -6.249 1.00 96.31 197 ASN A O 1
ATOM 1580 N N . ILE A 1 198 ? -13.477 17.633 -5.973 1.00 95.88 198 ILE A N 1
ATOM 1581 C CA . ILE A 1 198 ? -13.637 19.010 -5.479 1.00 95.88 198 ILE A CA 1
ATOM 1582 C C . ILE A 1 198 ? -13.251 20.058 -6.531 1.00 95.88 198 ILE A C 1
ATOM 1584 O O . ILE A 1 198 ? -13.190 21.252 -6.232 1.00 95.88 198 ILE A O 1
ATOM 1588 N N . SER A 1 199 ? -12.959 19.620 -7.757 1.00 92.75 199 SER A N 1
ATOM 1589 C CA . SER A 1 199 ? -12.660 20.514 -8.871 1.00 92.75 199 SER A CA 1
ATOM 1590 C C . SER A 1 199 ? -13.933 21.143 -9.452 1.00 92.75 199 SER A C 1
ATOM 1592 O O . SER A 1 199 ? -15.054 20.705 -9.200 1.00 92.75 199 SER A O 1
ATOM 1594 N N . THR A 1 200 ? -13.766 22.166 -10.292 1.00 91.19 200 THR A N 1
ATOM 1595 C CA . THR A 1 200 ? -14.870 22.797 -11.038 1.00 91.19 200 THR A CA 1
ATOM 1596 C C . THR A 1 200 ? -15.349 21.974 -12.238 1.00 91.19 200 THR A C 1
ATOM 1598 O O . THR A 1 200 ? -16.252 22.410 -12.950 1.00 91.19 200 THR A O 1
ATOM 1601 N N . HIS A 1 201 ? -14.746 20.810 -12.498 1.00 90.81 201 HIS A N 1
ATOM 1602 C CA . HIS A 1 201 ? -15.027 19.978 -13.666 1.00 90.81 201 HIS A CA 1
ATOM 1603 C C . HIS A 1 201 ? -15.400 18.558 -13.247 1.00 90.81 201 HIS A C 1
ATOM 1605 O O . HIS A 1 201 ? -14.895 18.023 -12.262 1.00 90.81 201 HIS A O 1
ATOM 1611 N N . GLN A 1 202 ? -16.264 17.906 -14.021 1.00 92.00 202 GLN A N 1
ATOM 1612 C CA . GLN A 1 202 ? -16.533 16.490 -13.813 1.00 92.00 202 GLN A CA 1
ATOM 1613 C C . GLN A 1 202 ? -15.295 15.676 -14.208 1.00 92.00 202 GLN A C 1
ATOM 1615 O O . GLN A 1 202 ? -14.823 15.755 -15.340 1.00 92.00 202 GLN A O 1
ATOM 1620 N N . ARG A 1 203 ? -14.777 14.892 -13.264 1.00 90.31 203 ARG A N 1
ATOM 1621 C CA . ARG A 1 203 ? -13.642 13.987 -13.443 1.00 90.31 203 ARG A CA 1
ATOM 1622 C C . ARG A 1 203 ? -13.970 12.638 -12.817 1.00 90.31 203 ARG A C 1
ATOM 1624 O O . ARG A 1 203 ? -14.737 12.572 -11.855 1.00 90.31 203 ARG A O 1
ATOM 1631 N N . VAL A 1 204 ? -13.400 11.578 -13.378 1.00 90.75 204 VAL A N 1
ATOM 1632 C CA . VAL A 1 204 ? -13.513 10.213 -12.854 1.00 90.75 204 VAL A CA 1
ATOM 1633 C C . VAL A 1 204 ? -12.131 9.805 -12.349 1.00 90.75 204 VAL A C 1
ATOM 1635 O O . VAL A 1 204 ? -11.194 9.800 -13.150 1.00 90.75 204 VAL A O 1
ATOM 1638 N N . PRO A 1 205 ? -11.969 9.497 -11.051 1.00 92.00 205 PRO A N 1
ATOM 1639 C CA . PRO A 1 205 ? -10.671 9.118 -10.517 1.00 92.00 205 PRO A CA 1
ATOM 1640 C C . PRO A 1 205 ? -10.236 7.759 -11.067 1.00 92.00 205 PRO A C 1
ATOM 1642 O O . PRO A 1 205 ? -11.027 6.819 -11.153 1.00 92.00 205 PRO A O 1
ATOM 1645 N N . GLN A 1 206 ? -8.953 7.655 -11.395 1.00 89.75 206 GLN A N 1
ATOM 1646 C CA . GLN A 1 206 ? -8.289 6.412 -11.762 1.00 89.75 206 GLN A CA 1
ATOM 1647 C C . GLN A 1 206 ? -7.599 5.853 -10.518 1.00 89.75 206 GLN A C 1
ATOM 1649 O O . GLN A 1 206 ? -6.585 6.398 -10.099 1.00 89.75 206 GLN A O 1
ATOM 1654 N N . TRP A 1 207 ? -8.149 4.799 -9.910 1.00 94.50 207 TRP A N 1
ATOM 1655 C CA . TRP A 1 207 ? -7.673 4.303 -8.616 1.00 94.50 207 TRP A CA 1
ATOM 1656 C C . TRP A 1 207 ? -7.681 2.780 -8.508 1.00 94.50 207 TRP A C 1
ATOM 1658 O O . TRP A 1 207 ? -8.366 2.085 -9.257 1.00 94.50 207 TRP A O 1
ATOM 1668 N N . GLY A 1 208 ? -6.922 2.276 -7.540 1.00 95.38 208 GLY A N 1
ATOM 1669 C CA . GLY A 1 208 ? -6.901 0.873 -7.144 1.00 95.38 208 GLY A CA 1
ATOM 1670 C C . GLY A 1 208 ? -6.138 0.694 -5.835 1.00 95.38 208 GLY A C 1
ATOM 1671 O O . GLY A 1 208 ? -5.479 1.622 -5.369 1.00 95.38 208 GLY A O 1
ATOM 1672 N N . TYR A 1 209 ? -6.213 -0.494 -5.243 1.00 96.81 209 TYR A N 1
ATOM 1673 C CA . TYR A 1 209 ? -5.382 -0.846 -4.093 1.00 96.81 209 TYR A CA 1
ATOM 1674 C C . TYR A 1 209 ? -4.223 -1.728 -4.528 1.00 96.81 209 TYR A C 1
ATOM 1676 O O . TYR A 1 209 ? -4.428 -2.749 -5.183 1.00 96.81 209 TYR A O 1
ATOM 1684 N N . HIS A 1 210 ? -3.020 -1.353 -4.113 1.00 96.94 210 HIS A N 1
ATOM 1685 C CA . HIS A 1 210 ? -1.868 -2.239 -4.121 1.00 96.94 210 HIS A CA 1
ATOM 1686 C C . HIS A 1 210 ? -1.802 -2.903 -2.743 1.00 96.94 210 HIS A C 1
ATOM 1688 O O . HIS A 1 210 ? -1.675 -2.200 -1.744 1.00 96.94 210 HIS A O 1
ATOM 1694 N N . ILE A 1 211 ? -1.974 -4.227 -2.679 1.00 97.75 211 ILE A N 1
ATOM 1695 C CA . ILE A 1 211 ? -2.001 -5.002 -1.427 1.00 97.75 211 ILE A CA 1
ATOM 1696 C C . ILE A 1 211 ? -0.880 -6.034 -1.472 1.00 97.75 211 ILE A C 1
ATOM 1698 O O . ILE A 1 211 ? -0.847 -6.844 -2.391 1.00 97.75 211 ILE A O 1
ATOM 1702 N N . GLN A 1 212 ? 0.044 -5.981 -0.514 1.00 97.25 212 GLN A N 1
ATOM 1703 C CA . GLN A 1 212 ? 1.278 -6.770 -0.508 1.00 97.25 212 GLN A CA 1
ATOM 1704 C C . GLN A 1 212 ? 1.214 -7.785 0.604 1.00 97.25 212 GLN A C 1
ATOM 1706 O O . GLN A 1 212 ? 1.546 -7.493 1.756 1.00 97.25 212 GLN A O 1
ATOM 1711 N N . LEU A 1 213 ? 0.782 -8.989 0.274 1.00 97.69 213 LEU A N 1
ATOM 1712 C CA . LEU A 1 213 ? 0.587 -10.011 1.281 1.00 97.69 213 LEU A CA 1
ATOM 1713 C C . LEU A 1 213 ? 1.907 -10.676 1.640 1.00 97.69 213 LEU A C 1
ATOM 1715 O O . LEU A 1 213 ? 2.821 -10.792 0.822 1.00 97.69 213 LEU A O 1
ATOM 1719 N N . ARG A 1 214 ? 1.994 -11.158 2.882 1.00 95.56 214 ARG A N 1
ATOM 1720 C CA . ARG A 1 214 ? 3.150 -11.917 3.340 1.00 95.56 214 ARG A CA 1
ATOM 1721 C C . ARG A 1 214 ? 3.278 -13.208 2.529 1.00 95.56 214 ARG A C 1
ATOM 1723 O O . ARG A 1 214 ? 2.422 -14.090 2.684 1.00 95.56 214 ARG A O 1
ATOM 1730 N N . PRO A 1 215 ? 4.377 -13.395 1.784 1.00 95.38 215 PRO A N 1
ATOM 1731 C CA . PRO A 1 215 ? 4.639 -14.669 1.148 1.00 95.38 215 PRO A CA 1
ATOM 1732 C C . PRO A 1 215 ? 5.085 -15.715 2.178 1.00 95.38 215 PRO A C 1
ATOM 1734 O O . PRO A 1 215 ? 5.713 -15.412 3.198 1.00 95.38 215 PRO A O 1
ATOM 1737 N N . GLN A 1 216 ? 4.780 -16.973 1.880 1.00 96.69 216 GLN A N 1
ATOM 1738 C CA . GLN A 1 216 ? 5.409 -18.154 2.471 1.00 96.69 216 GLN A CA 1
ATOM 1739 C C . GLN A 1 216 ? 5.681 -19.143 1.339 1.00 96.69 216 GLN A C 1
ATOM 1741 O O . GLN A 1 216 ? 4.968 -19.131 0.336 1.00 96.69 216 GLN A O 1
ATOM 1746 N N . ALA A 1 217 ? 6.699 -19.993 1.475 1.00 97.12 217 ALA A N 1
ATOM 1747 C CA . ALA A 1 217 ? 7.006 -20.986 0.449 1.00 97.12 217 ALA A CA 1
ATOM 1748 C C . ALA A 1 217 ? 5.772 -21.860 0.158 1.00 97.12 217 ALA A C 1
ATOM 1750 O O . ALA A 1 217 ? 5.184 -22.442 1.070 1.00 97.12 217 ALA A O 1
ATOM 1751 N N . GLY A 1 218 ? 5.360 -21.915 -1.111 1.00 97.62 218 GLY A N 1
ATOM 1752 C CA . GLY A 1 218 ? 4.163 -22.638 -1.534 1.00 97.62 218 GLY A CA 1
ATOM 1753 C C . GLY A 1 218 ? 2.836 -21.973 -1.166 1.00 97.62 218 GLY A C 1
ATOM 1754 O O . GLY A 1 218 ? 1.805 -22.631 -1.279 1.00 97.62 218 GLY A O 1
ATOM 1755 N N . ALA A 1 219 ? 2.834 -20.713 -0.721 1.00 98.12 219 ALA A N 1
ATOM 1756 C CA . ALA A 1 219 ? 1.601 -19.957 -0.543 1.00 98.12 219 ALA A CA 1
ATOM 1757 C C . ALA A 1 219 ? 0.918 -19.727 -1.897 1.00 98.12 219 ALA A C 1
ATOM 1759 O O . ALA A 1 219 ? 1.583 -19.429 -2.890 1.00 98.12 219 ALA A O 1
ATOM 1760 N N . GLU A 1 220 ? -0.404 -19.856 -1.918 1.00 98.00 220 GLU A N 1
ATOM 1761 C CA . GLU A 1 220 ? -1.216 -19.817 -3.131 1.00 98.00 220 GLU A CA 1
ATOM 1762 C C . GLU A 1 220 ? -2.293 -18.737 -3.022 1.00 98.00 220 GLU A C 1
ATOM 1764 O O . GLU A 1 220 ? -3.095 -18.740 -2.083 1.00 98.00 220 GLU A O 1
ATOM 1769 N N . LEU A 1 221 ? -2.346 -17.830 -3.998 1.00 97.88 221 LEU A N 1
ATOM 1770 C CA . LEU A 1 221 ? -3.455 -16.895 -4.127 1.00 97.88 221 LEU A CA 1
ATOM 1771 C C . LEU A 1 221 ? -4.625 -17.569 -4.846 1.00 97.88 221 LEU A C 1
ATOM 1773 O O . LEU A 1 221 ? -4.578 -17.852 -6.043 1.00 97.88 221 LEU A O 1
ATOM 1777 N N . ILE A 1 222 ? -5.707 -17.784 -4.111 1.00 97.06 222 ILE A N 1
ATOM 1778 C CA . ILE A 1 222 ? -6.940 -18.361 -4.628 1.00 97.06 222 ILE A CA 1
ATOM 1779 C C . ILE A 1 222 ? -7.898 -17.226 -4.976 1.00 97.06 222 ILE A C 1
ATOM 1781 O O . ILE A 1 222 ? -8.239 -16.388 -4.136 1.00 97.06 222 ILE A O 1
ATOM 1785 N N . SER A 1 223 ? -8.356 -17.234 -6.224 1.00 94.81 223 SER A N 1
ATOM 1786 C CA . SER A 1 223 ? -9.309 -16.274 -6.766 1.00 94.81 223 SER A CA 1
ATOM 1787 C C . SER A 1 223 ? -10.447 -16.984 -7.462 1.00 94.81 223 SER A C 1
ATOM 1789 O O . SER A 1 223 ? -10.224 -17.961 -8.172 1.00 94.81 223 SER A O 1
ATOM 1791 N N . ASN A 1 224 ? -11.661 -16.470 -7.292 1.00 94.25 224 ASN A N 1
ATOM 1792 C CA . ASN A 1 224 ? -12.814 -16.947 -8.037 1.00 94.25 224 ASN A CA 1
ATOM 1793 C C . ASN A 1 224 ? -13.094 -15.982 -9.196 1.00 94.25 224 ASN A C 1
ATOM 1795 O O . ASN A 1 224 ? -13.855 -15.023 -9.056 1.00 94.25 224 ASN A O 1
ATOM 1799 N N . SER A 1 225 ? -12.411 -16.209 -10.314 1.00 96.75 225 SER A N 1
ATOM 1800 C CA . SER A 1 225 ? -12.511 -15.423 -11.545 1.00 96.75 225 SER A CA 1
ATOM 1801 C C . SER A 1 225 ? -12.932 -16.319 -12.703 1.00 96.75 225 SER A C 1
ATOM 1803 O O . SER A 1 225 ? -12.420 -17.428 -12.834 1.00 96.75 225 SER A O 1
ATOM 1805 N N . ALA A 1 226 ? -13.829 -15.834 -13.561 1.00 96.94 226 ALA A N 1
ATOM 1806 C CA . ALA A 1 226 ? -14.275 -16.574 -14.741 1.00 96.94 226 ALA A CA 1
ATOM 1807 C C . ALA A 1 226 ? -13.168 -16.751 -15.794 1.00 96.94 226 ALA A C 1
ATOM 1809 O O . ALA A 1 226 ? -13.167 -17.744 -16.517 1.00 96.94 226 ALA A O 1
ATOM 1810 N N . ASN A 1 227 ? -12.241 -15.792 -15.882 1.00 96.31 227 ASN A N 1
ATOM 1811 C CA . ASN A 1 227 ? -11.105 -15.830 -16.799 1.00 96.31 227 ASN A CA 1
ATOM 1812 C C . ASN A 1 227 ? -9.825 -15.347 -16.104 1.00 96.31 227 ASN A C 1
ATOM 1814 O O . ASN A 1 227 ? -9.878 -14.449 -15.256 1.00 96.31 227 ASN A O 1
ATOM 1818 N N . VAL A 1 228 ? -8.690 -15.935 -16.485 1.00 96.38 228 VAL A N 1
ATOM 1819 C CA . VAL A 1 228 ? -7.354 -15.516 -16.051 1.00 96.38 228 VAL A CA 1
ATOM 1820 C C . VAL A 1 228 ? -6.418 -1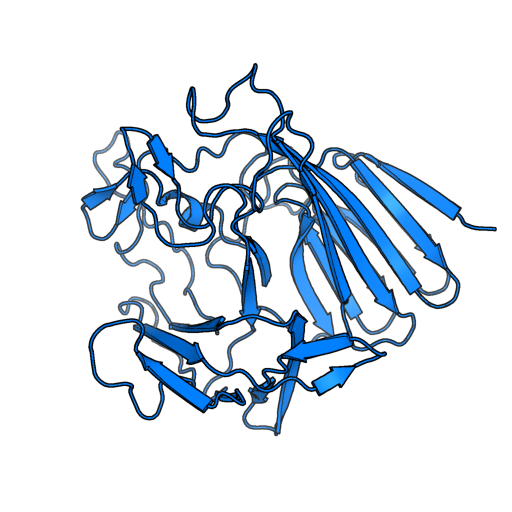5.533 -17.246 1.00 96.38 228 VAL A C 1
ATOM 1822 O O . VAL A 1 228 ? -6.294 -16.547 -17.930 1.00 96.38 228 VAL A O 1
ATOM 1825 N N . GLU A 1 229 ? -5.735 -14.420 -17.467 1.00 95.44 229 GLU A N 1
ATOM 1826 C CA . GLU A 1 229 ? -4.738 -14.273 -18.524 1.00 95.44 229 GLU A CA 1
ATOM 1827 C C . GLU A 1 229 ? -3.408 -13.796 -17.944 1.00 95.44 229 GLU A C 1
ATOM 1829 O O . GLU A 1 229 ? -3.355 -13.150 -16.893 1.00 95.44 229 GLU A O 1
ATOM 1834 N N . ASN A 1 230 ? -2.310 -14.137 -18.612 1.00 94.06 230 ASN A N 1
ATOM 1835 C CA . ASN A 1 230 ? -1.005 -13.606 -18.249 1.00 94.06 230 ASN A CA 1
ATOM 1836 C C . ASN A 1 230 ? -0.978 -12.104 -18.568 1.00 94.06 230 ASN A C 1
ATOM 1838 O O . ASN A 1 230 ? -1.521 -11.655 -19.573 1.00 94.06 230 ASN A O 1
ATOM 1842 N N . ARG A 1 231 ? -0.348 -11.312 -17.696 1.00 90.25 231 ARG A N 1
ATOM 1843 C CA . ARG A 1 231 ? -0.153 -9.871 -17.919 1.00 90.25 231 ARG A CA 1
ATOM 1844 C C . ARG A 1 231 ? 0.732 -9.594 -19.138 1.00 90.25 231 ARG A C 1
ATOM 1846 O O . ARG A 1 231 ? 0.643 -8.527 -19.738 1.00 90.25 231 ARG A O 1
ATOM 1853 N N . LYS A 1 232 ? 1.658 -10.506 -19.424 1.00 86.06 232 LYS A N 1
ATOM 1854 C CA . LYS A 1 232 ? 2.459 -10.509 -20.648 1.00 86.06 232 LYS A CA 1
ATOM 1855 C C . LYS A 1 232 ? 1.698 -11.331 -21.681 1.00 86.06 232 LYS A C 1
ATOM 1857 O O . LYS A 1 232 ? 1.037 -12.286 -21.288 1.00 86.06 232 LYS A O 1
ATOM 1862 N N . ASP A 1 233 ? 1.828 -11.006 -22.964 1.00 80.88 233 ASP A N 1
ATOM 1863 C CA . ASP A 1 233 ? 1.240 -11.762 -24.087 1.00 80.88 233 ASP A CA 1
ATOM 1864 C C . ASP A 1 233 ? 1.907 -13.151 -24.270 1.00 80.88 233 ASP A C 1
ATOM 1866 O O . ASP A 1 233 ? 2.340 -13.542 -25.352 1.00 80.88 233 ASP A O 1
ATOM 1870 N N . GLU A 1 234 ? 2.042 -13.896 -23.176 1.00 89.31 234 GLU A N 1
ATOM 1871 C CA . GLU A 1 234 ? 2.713 -15.178 -23.018 1.00 89.31 234 GLU A CA 1
ATOM 1872 C C . GLU A 1 234 ? 1.734 -16.176 -22.375 1.00 89.31 234 GLU A C 1
ATOM 1874 O O . GLU A 1 234 ? 0.808 -15.773 -21.667 1.00 89.31 234 GLU A O 1
ATOM 1879 N N . PRO A 1 235 ? 1.926 -17.495 -22.543 1.00 91.12 235 PRO A N 1
ATOM 1880 C CA . PRO A 1 235 ? 1.125 -18.483 -21.827 1.00 91.12 235 PRO A CA 1
ATOM 1881 C C . PRO A 1 235 ? 1.188 -18.288 -20.304 1.00 91.12 235 PRO A C 1
ATOM 1883 O O . PRO A 1 235 ? 2.242 -17.986 -19.737 1.00 91.12 235 PRO A O 1
ATOM 1886 N N . LEU A 1 236 ? 0.055 -18.466 -19.623 1.00 92.88 236 LEU A N 1
ATOM 1887 C CA . LEU A 1 236 ? -0.003 -18.447 -18.163 1.00 92.88 236 LEU A CA 1
A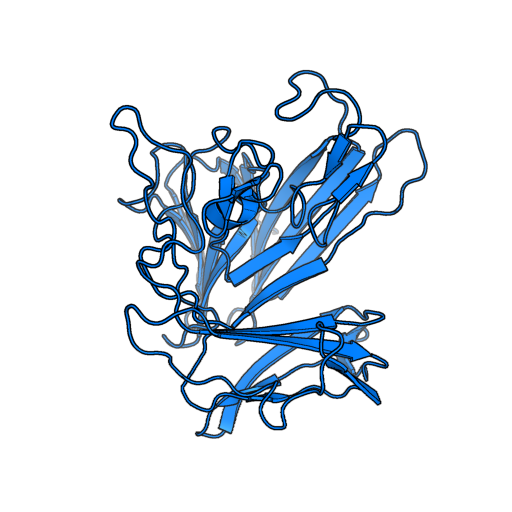TOM 1888 C C . LEU A 1 236 ? 0.626 -19.737 -17.614 1.00 92.88 236 LEU A C 1
ATOM 1890 O O . LEU A 1 236 ? 0.265 -20.832 -18.032 1.00 92.88 236 LEU A O 1
ATOM 1894 N N . SER A 1 237 ? 1.575 -19.615 -16.687 1.00 91.94 237 SER A N 1
ATOM 1895 C CA . SER A 1 237 ? 2.181 -20.773 -16.014 1.00 91.94 237 SER A CA 1
ATOM 1896 C C . SER A 1 237 ? 1.169 -21.467 -15.100 1.00 91.94 237 SER A C 1
ATOM 1898 O O . SER A 1 237 ? 0.453 -20.780 -14.383 1.00 91.94 237 SER A O 1
ATOM 1900 N N . ASP A 1 238 ? 1.199 -22.799 -15.000 1.00 93.69 238 ASP A N 1
ATOM 1901 C CA . ASP A 1 238 ? 0.356 -23.564 -14.058 1.00 93.69 238 ASP A CA 1
ATOM 1902 C C . ASP A 1 238 ? 0.545 -23.160 -12.584 1.00 93.69 238 ASP A C 1
ATOM 1904 O O . ASP A 1 238 ? -0.299 -23.438 -11.739 1.00 93.69 238 ASP A O 1
ATOM 1908 N N . THR A 1 239 ? 1.653 -22.488 -12.259 1.00 95.19 239 THR A N 1
ATOM 1909 C CA . THR A 1 239 ? 1.970 -22.011 -10.907 1.00 95.19 239 THR A CA 1
ATOM 1910 C C . THR A 1 239 ? 1.963 -20.479 -10.835 1.00 95.19 239 THR A C 1
ATOM 1912 O O . THR A 1 239 ? 2.779 -19.894 -10.115 1.00 95.19 239 THR A O 1
ATOM 1915 N N . TYR A 1 240 ? 1.169 -19.799 -11.666 1.00 95.12 240 TYR A N 1
ATOM 1916 C CA . TYR A 1 240 ? 1.166 -18.331 -11.745 1.00 95.12 240 TYR A CA 1
ATOM 1917 C C . TYR A 1 240 ? 0.778 -17.659 -10.420 1.00 95.12 240 TYR A C 1
ATOM 1919 O O . TYR A 1 240 ? 1.250 -16.564 -10.134 1.00 95.12 240 TYR A O 1
ATOM 1927 N N . ASN A 1 241 ? -0.050 -18.328 -9.617 1.00 96.75 241 ASN A N 1
ATOM 1928 C CA . ASN A 1 241 ? -0.589 -17.861 -8.343 1.00 96.75 241 ASN A CA 1
ATOM 1929 C C . ASN A 1 241 ? 0.151 -18.423 -7.115 1.00 96.75 241 ASN A C 1
ATOM 1931 O O . ASN A 1 241 ? -0.267 -18.159 -5.988 1.00 96.75 241 ASN A O 1
ATOM 1935 N N . VAL A 1 242 ? 1.220 -19.203 -7.316 1.00 97.56 242 VAL A N 1
ATOM 1936 C CA . VAL A 1 242 ? 2.000 -19.827 -6.237 1.00 97.56 242 VAL A CA 1
ATOM 1937 C C . VAL A 1 242 ? 3.334 -19.113 -6.071 1.00 97.56 242 VAL A C 1
ATOM 1939 O O . VAL A 1 242 ? 4.118 -19.000 -7.019 1.00 97.56 242 VAL A O 1
ATOM 1942 N N . TRP A 1 243 ? 3.625 -18.699 -4.840 1.00 98.06 243 TRP A N 1
ATOM 1943 C CA . TRP A 1 243 ? 4.893 -18.073 -4.489 1.00 98.06 243 TRP A CA 1
ATOM 1944 C C . TRP A 1 243 ? 5.958 -19.093 -4.088 1.00 98.06 243 TRP A C 1
ATOM 1946 O O . TRP A 1 243 ? 5.693 -20.057 -3.363 1.00 98.06 243 TRP A O 1
ATOM 1956 N N . GLN A 1 244 ? 7.189 -18.853 -4.537 1.00 96.69 244 GLN A N 1
ATOM 1957 C CA . GLN A 1 244 ? 8.370 -19.632 -4.176 1.00 96.69 244 GLN A CA 1
ATOM 1958 C C . GLN A 1 244 ? 9.552 -18.692 -3.920 1.00 96.69 244 GLN A C 1
ATOM 1960 O O . GLN A 1 244 ? 9.684 -17.696 -4.635 1.00 96.69 244 GLN A O 1
ATOM 1965 N N . PRO A 1 245 ? 10.415 -18.999 -2.936 1.00 94.94 245 PRO A N 1
ATOM 1966 C CA . PRO A 1 245 ? 11.577 -18.175 -2.649 1.00 94.94 245 PRO A CA 1
ATOM 1967 C C . PRO A 1 245 ? 12.598 -18.258 -3.782 1.00 94.94 245 PRO A C 1
ATOM 1969 O O . PRO A 1 245 ? 12.799 -19.311 -4.390 1.00 94.94 245 PRO A O 1
ATOM 1972 N N . VAL A 1 246 ? 13.291 -17.146 -4.004 1.00 91.81 246 VAL A N 1
ATOM 1973 C CA . VAL A 1 246 ? 14.439 -17.047 -4.907 1.00 91.81 246 VAL A CA 1
ATOM 1974 C C . VAL A 1 246 ? 15.689 -16.764 -4.063 1.00 91.81 246 VAL A C 1
ATOM 1976 O O . VAL A 1 246 ? 15.608 -15.951 -3.136 1.00 91.81 246 VAL A O 1
ATOM 1979 N N . PRO A 1 247 ? 16.831 -17.434 -4.316 1.00 83.75 247 PRO A N 1
ATOM 1980 C CA . PRO A 1 247 ? 18.068 -17.171 -3.583 1.00 83.75 247 PRO A CA 1
ATOM 1981 C C . PRO A 1 247 ? 18.533 -15.708 -3.679 1.00 83.75 247 PRO A C 1
ATOM 1983 O O . PRO A 1 247 ? 18.239 -14.998 -4.637 1.00 83.75 247 PRO A O 1
ATOM 1986 N N . TYR A 1 248 ? 19.294 -15.249 -2.684 1.00 80.88 248 TYR A N 1
ATOM 1987 C CA . TYR A 1 248 ? 19.885 -13.907 -2.699 1.00 80.88 248 TYR A CA 1
ATOM 1988 C C . TYR A 1 248 ? 20.856 -13.734 -3.878 1.00 80.88 248 TYR A C 1
ATOM 1990 O O . TYR A 1 248 ? 21.642 -14.636 -4.161 1.00 80.88 248 TYR A O 1
ATOM 1998 N N . GLY A 1 249 ? 20.843 -12.559 -4.513 1.00 76.62 249 GLY A N 1
ATOM 1999 C CA . GLY A 1 249 ? 21.699 -12.231 -5.660 1.00 76.62 249 GLY A CA 1
ATOM 2000 C C . GLY A 1 249 ? 21.187 -12.759 -7.002 1.00 76.62 249 GLY A C 1
ATOM 2001 O O . GLY A 1 249 ? 21.723 -12.383 -8.040 1.00 76.62 249 GLY A O 1
ATOM 2002 N N . GLU A 1 250 ? 20.139 -13.581 -6.995 1.00 87.75 250 GLU A N 1
ATOM 2003 C CA . GLU A 1 250 ? 19.462 -14.005 -8.214 1.00 87.75 250 GLU A CA 1
ATOM 2004 C C . GLU A 1 250 ? 18.487 -12.934 -8.710 1.00 87.75 250 GLU A C 1
ATOM 2006 O O . GLU A 1 250 ? 17.918 -12.139 -7.944 1.00 87.75 250 GLU A O 1
ATOM 2011 N N . ASN A 1 251 ? 18.268 -12.952 -10.024 1.00 88.94 251 ASN A N 1
ATOM 2012 C CA . ASN A 1 251 ? 17.313 -12.069 -10.673 1.00 88.94 251 ASN A CA 1
ATOM 2013 C C . ASN A 1 251 ? 15.911 -12.269 -10.104 1.00 88.94 251 ASN A C 1
ATOM 2015 O O . ASN A 1 251 ? 15.471 -13.386 -9.821 1.00 88.94 251 ASN A O 1
ATOM 2019 N N . ARG A 1 252 ? 15.186 -11.159 -9.989 1.00 92.81 252 ARG A N 1
ATOM 2020 C CA . ARG A 1 252 ? 13.801 -11.175 -9.547 1.00 92.81 252 ARG A CA 1
ATOM 2021 C C . ARG A 1 252 ? 12.933 -11.951 -10.535 1.00 92.81 252 ARG A C 1
ATOM 2023 O O . ARG A 1 252 ? 13.010 -11.743 -11.747 1.00 92.81 252 ARG A O 1
ATOM 2030 N N . ILE A 1 253 ? 12.082 -12.823 -10.009 1.00 92.62 253 ILE A N 1
ATOM 2031 C CA . ILE A 1 253 ? 11.062 -13.532 -10.780 1.00 92.62 253 ILE A CA 1
ATOM 2032 C C . ILE A 1 253 ? 9.725 -12.861 -10.515 1.00 92.62 253 ILE A C 1
ATOM 2034 O O . ILE A 1 253 ? 9.338 -12.681 -9.363 1.00 92.62 253 ILE A O 1
ATOM 2038 N N . GLU A 1 254 ? 9.007 -12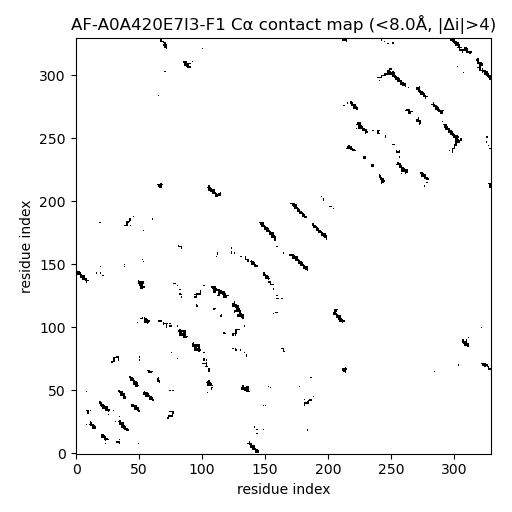.536 -11.586 1.00 91.81 254 GLU A N 1
ATOM 2039 C CA . GLU A 1 254 ? 7.678 -11.936 -11.521 1.00 91.81 254 GLU A CA 1
ATOM 2040 C C . GLU A 1 254 ? 6.684 -12.718 -12.370 1.00 91.81 254 GLU A C 1
ATOM 2042 O O . GLU A 1 254 ? 6.924 -12.968 -13.556 1.00 91.81 254 GLU A O 1
ATOM 2047 N N . LYS A 1 255 ? 5.537 -13.046 -11.777 1.00 94.00 255 LYS A N 1
ATOM 2048 C CA . LYS A 1 255 ? 4.389 -13.638 -12.465 1.00 94.00 255 LYS A CA 1
ATOM 2049 C C . LYS A 1 255 ? 3.187 -12.730 -12.238 1.00 94.00 255 LYS A C 1
ATOM 2051 O O . LYS A 1 255 ? 2.741 -12.557 -11.107 1.00 94.00 255 LYS A O 1
ATOM 2056 N N . GLY A 1 256 ? 2.692 -12.128 -13.315 1.00 94.88 256 GLY A N 1
ATOM 2057 C CA . GLY A 1 256 ? 1.512 -11.270 -13.292 1.00 94.88 256 GLY A CA 1
ATOM 2058 C C . GLY A 1 256 ? 0.341 -11.959 -13.980 1.00 94.88 256 GLY A C 1
ATOM 2059 O O . GLY A 1 256 ? 0.509 -12.456 -15.092 1.00 94.88 256 GLY A O 1
ATOM 2060 N N . ALA A 1 257 ? -0.832 -11.952 -13.353 1.00 96.62 257 ALA A N 1
ATOM 2061 C CA . ALA A 1 257 ? -2.049 -12.500 -13.946 1.00 96.62 257 ALA A CA 1
ATOM 2062 C C . ALA A 1 257 ? -3.232 -11.548 -13.762 1.00 96.62 257 ALA A C 1
ATOM 2064 O O . ALA A 1 257 ? -3.441 -11.002 -12.677 1.00 96.62 257 ALA A O 1
ATOM 2065 N N . ILE A 1 258 ? -3.988 -11.332 -14.835 1.00 96.38 258 ILE A N 1
ATOM 2066 C CA . ILE A 1 258 ? -5.172 -10.476 -14.861 1.00 96.38 258 ILE A CA 1
ATOM 2067 C C . ILE A 1 258 ? -6.392 -11.374 -14.666 1.00 96.38 258 ILE A C 1
ATOM 2069 O O . ILE A 1 258 ? -6.671 -12.252 -15.479 1.00 96.38 258 ILE A O 1
ATOM 2073 N N . HIS A 1 259 ? -7.122 -11.147 -13.578 1.00 97.25 259 HIS A N 1
ATOM 2074 C CA . HIS A 1 259 ? -8.338 -11.875 -13.233 1.00 97.25 259 HIS A CA 1
ATOM 2075 C C . HIS A 1 259 ? -9.570 -11.084 -13.666 1.00 97.25 259 HIS A C 1
ATOM 2077 O O . HIS A 1 259 ? -9.754 -9.945 -13.233 1.00 97.25 259 HIS A O 1
ATOM 2083 N N . GLN A 1 260 ? -10.444 -11.691 -14.466 1.00 97.00 260 GLN A N 1
ATOM 2084 C CA . GLN A 1 260 ? -11.657 -11.067 -15.003 1.00 97.00 260 GLN A CA 1
ATOM 2085 C C . GLN A 1 260 ? -12.908 -11.873 -14.635 1.00 97.00 260 GLN A C 1
ATOM 2087 O O . GLN A 1 260 ? -12.841 -13.071 -14.355 1.00 97.00 260 GLN A O 1
ATOM 2092 N N . GLY A 1 261 ? -14.073 -11.215 -14.642 1.00 96.50 261 GLY A N 1
ATOM 2093 C CA . GLY A 1 261 ? -15.336 -11.858 -14.259 1.00 96.50 261 GLY A CA 1
ATOM 2094 C C . GLY A 1 261 ? -15.298 -12.340 -12.808 1.00 96.50 261 GLY A C 1
ATOM 2095 O O . GLY A 1 261 ? -15.539 -13.512 -12.530 1.00 96.50 261 GLY A O 1
ATOM 2096 N N . LEU A 1 262 ? -14.900 -11.441 -11.906 1.00 96.81 262 LEU A N 1
ATOM 2097 C CA . LEU A 1 262 ? -14.695 -11.725 -10.489 1.00 96.81 262 LEU A CA 1
ATOM 2098 C C . LEU A 1 262 ? -16.024 -12.056 -9.807 1.00 96.81 262 LEU A C 1
ATOM 2100 O O . LEU A 1 262 ? -16.965 -11.263 -9.857 1.00 96.81 262 LEU A O 1
ATOM 2104 N N . ALA A 1 263 ? -16.090 -13.203 -9.135 1.00 95.81 263 ALA A N 1
ATOM 2105 C CA . ALA A 1 263 ? -17.239 -13.548 -8.316 1.00 95.81 263 ALA A CA 1
ATOM 2106 C C . ALA A 1 263 ? -17.268 -12.678 -7.053 1.00 95.81 263 ALA A C 1
ATOM 2108 O O . ALA A 1 263 ? -16.268 -12.551 -6.336 1.00 95.81 263 ALA A O 1
ATOM 2109 N N . CYS A 1 264 ? -18.438 -12.113 -6.764 1.00 95.94 264 CYS A N 1
ATOM 2110 C CA . CYS A 1 264 ? -18.680 -11.358 -5.545 1.00 95.94 264 CYS A CA 1
ATOM 2111 C C . CYS A 1 264 ? -19.456 -12.195 -4.525 1.00 95.94 264 CYS A C 1
ATOM 2113 O O . CYS A 1 264 ? -20.263 -13.055 -4.875 1.00 95.94 264 CYS A O 1
ATOM 2115 N N . VAL A 1 265 ? -19.209 -11.917 -3.250 1.00 95.19 265 VAL A N 1
ATOM 2116 C CA . VAL A 1 265 ? -19.995 -12.407 -2.116 1.00 95.19 265 VAL A CA 1
ATOM 2117 C C . VAL A 1 265 ? -20.517 -11.212 -1.331 1.00 95.19 265 VAL A C 1
ATOM 2119 O O . VAL A 1 265 ? -19.831 -10.195 -1.230 1.00 95.19 265 VAL A O 1
ATOM 2122 N N . GLU A 1 266 ? -21.719 -11.321 -0.773 1.00 95.19 266 GLU A N 1
ATOM 2123 C CA . GLU A 1 266 ? -22.266 -10.269 0.082 1.00 95.19 266 GLU A CA 1
ATOM 2124 C C . GLU A 1 266 ? -21.679 -10.370 1.495 1.00 95.19 266 GLU A C 1
ATOM 2126 O O . GLU A 1 266 ? -21.709 -11.428 2.128 1.00 95.19 266 GLU A O 1
ATOM 2131 N N . ILE A 1 267 ? -21.135 -9.261 1.993 1.00 89.38 267 ILE A N 1
ATOM 2132 C CA . ILE A 1 267 ? -20.571 -9.136 3.336 1.00 89.38 267 ILE A CA 1
ATOM 2133 C C . ILE A 1 267 ? -21.141 -7.868 3.954 1.00 89.38 267 ILE A C 1
ATOM 2135 O O . ILE A 1 267 ? -20.858 -6.766 3.493 1.00 89.38 267 ILE A O 1
ATOM 2139 N N . ASN A 1 268 ? -21.957 -8.022 5.000 1.00 87.75 268 ASN A N 1
ATOM 2140 C CA . ASN A 1 268 ? -22.636 -6.908 5.671 1.00 87.75 268 ASN A CA 1
ATOM 2141 C C . ASN A 1 268 ? -23.422 -6.002 4.694 1.00 87.75 268 ASN A C 1
ATOM 2143 O O . ASN A 1 268 ? -23.402 -4.780 4.833 1.00 87.75 268 ASN A O 1
ATOM 2147 N N . GLY A 1 269 ? -24.088 -6.594 3.694 1.00 90.88 269 GLY A N 1
ATOM 2148 C CA . GLY A 1 269 ? -24.857 -5.863 2.681 1.00 90.88 269 GLY A CA 1
ATOM 2149 C C . GLY A 1 269 ? -24.026 -5.218 1.566 1.00 90.88 269 GLY A C 1
ATOM 2150 O O . GLY A 1 269 ? -24.571 -4.439 0.788 1.00 90.88 269 GLY A O 1
ATOM 2151 N N . VAL A 1 270 ? -22.722 -5.507 1.480 1.00 91.38 270 VAL A N 1
ATOM 2152 C CA . VAL A 1 270 ? -21.832 -5.006 0.421 1.00 91.38 270 VAL A CA 1
ATOM 2153 C C . VAL A 1 270 ? -21.316 -6.170 -0.421 1.00 91.38 270 VAL A C 1
ATOM 2155 O O . VAL A 1 270 ? -20.817 -7.157 0.117 1.00 91.38 270 VAL A O 1
ATOM 2158 N N . GLU A 1 271 ? -21.417 -6.057 -1.746 1.00 94.69 271 GLU A N 1
ATOM 2159 C CA . GLU A 1 271 ? -20.794 -7.005 -2.673 1.00 94.69 271 GLU A CA 1
ATOM 2160 C C . GLU A 1 271 ? -19.272 -6.815 -2.693 1.00 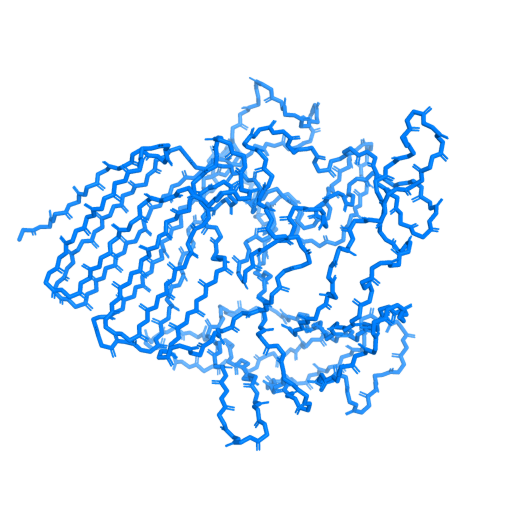94.69 271 GLU A C 1
ATOM 2162 O O . GLU A 1 271 ? -18.769 -5.769 -3.114 1.00 94.69 271 GLU A O 1
ATOM 2167 N N . CYS A 1 272 ? -18.539 -7.853 -2.293 1.00 95.94 272 CYS A N 1
ATOM 2168 C CA . CYS A 1 272 ? -17.083 -7.843 -2.252 1.00 95.94 272 CYS A CA 1
ATOM 2169 C C . CYS A 1 272 ? -16.487 -8.975 -3.092 1.00 95.94 272 CYS A C 1
ATOM 2171 O O . CYS A 1 272 ? -16.981 -10.104 -3.077 1.00 95.94 272 CYS A O 1
ATOM 2173 N N . VAL A 1 273 ? -15.368 -8.706 -3.762 1.00 96.75 273 VAL A N 1
ATOM 2174 C CA . VAL A 1 273 ? -14.487 -9.759 -4.287 1.00 96.75 273 VAL A CA 1
ATOM 2175 C C . VAL A 1 273 ? -13.692 -10.329 -3.116 1.00 96.75 273 VAL A C 1
ATOM 2177 O O . VAL A 1 273 ? -13.190 -9.580 -2.274 1.00 96.75 273 VAL A O 1
ATOM 2180 N N . ARG A 1 274 ? -13.579 -11.659 -3.044 1.00 96.38 274 ARG A N 1
ATOM 2181 C CA . ARG A 1 274 ? -12.977 -12.349 -1.896 1.00 96.38 274 ARG A CA 1
ATOM 2182 C C . ARG A 1 274 ? -11.795 -13.244 -2.288 1.00 96.38 274 ARG A C 1
ATOM 2184 O O . ARG A 1 274 ? -11.941 -14.467 -2.266 1.00 96.38 274 ARG A O 1
ATOM 2191 N N . PRO A 1 275 ? -10.632 -12.669 -2.645 1.00 96.81 275 PRO A N 1
ATOM 2192 C CA . PRO A 1 275 ? -9.428 -13.462 -2.817 1.00 96.81 275 PRO A CA 1
ATOM 2193 C C . PRO A 1 275 ? -8.929 -13.987 -1.463 1.00 96.81 275 PRO A C 1
ATOM 2195 O O . PRO A 1 275 ? -9.141 -13.374 -0.408 1.00 96.81 275 PRO A O 1
ATOM 2198 N N . PHE A 1 276 ? -8.268 -15.140 -1.494 1.00 97.44 276 PHE A N 1
ATOM 2199 C CA . PHE A 1 276 ? -7.736 -15.814 -0.315 1.00 97.44 276 PHE A CA 1
ATOM 2200 C C . PHE A 1 276 ? -6.297 -16.247 -0.566 1.00 97.44 276 PHE A C 1
ATOM 2202 O O . PHE A 1 276 ? -6.047 -17.089 -1.422 1.00 97.44 276 PHE A O 1
ATOM 2209 N N . LEU A 1 277 ? -5.354 -15.697 0.196 1.00 98.19 277 LEU A N 1
ATOM 2210 C CA . LEU A 1 277 ? -3.998 -16.224 0.235 1.00 98.19 277 LEU A CA 1
ATOM 2211 C C . LEU A 1 277 ? -3.958 -17.405 1.200 1.00 98.19 277 LEU A C 1
ATOM 2213 O O . LEU A 1 277 ? -4.108 -17.215 2.407 1.00 98.19 277 LEU A O 1
ATOM 2217 N N . LYS A 1 278 ? -3.746 -18.606 0.669 1.00 98.25 278 LYS A N 1
ATOM 2218 C CA . LYS A 1 278 ? -3.682 -19.854 1.423 1.00 98.25 278 LYS A CA 1
ATOM 2219 C C . LYS A 1 278 ? -2.233 -20.258 1.691 1.00 98.25 278 LYS A C 1
ATOM 2221 O O . LYS A 1 278 ? -1.418 -20.303 0.773 1.00 98.25 278 LYS A O 1
ATOM 2226 N N . TYR A 1 279 ? -1.930 -20.615 2.935 1.00 98.19 279 TYR A N 1
ATOM 2227 C CA . TYR A 1 279 ? -0.659 -21.219 3.334 1.00 98.19 279 TYR A CA 1
ATOM 2228 C C . TYR A 1 279 ? -0.752 -22.751 3.382 1.00 98.19 279 TYR A C 1
ATOM 2230 O O . TYR A 1 279 ? -1.840 -23.332 3.408 1.00 98.19 279 TYR A O 1
ATOM 2238 N N . GLN A 1 280 ? 0.403 -23.423 3.411 1.00 97.12 280 GLN A N 1
ATOM 2239 C CA . GLN A 1 280 ? 0.484 -24.892 3.386 1.00 97.12 280 GLN A CA 1
ATOM 2240 C C . GLN A 1 280 ? -0.180 -25.565 4.601 1.00 97.12 280 GLN A C 1
ATOM 2242 O O . GLN A 1 280 ? -0.664 -26.689 4.494 1.00 97.12 280 GLN A O 1
ATOM 2247 N N . ASP A 1 281 ? -0.266 -24.870 5.738 1.00 96.69 281 ASP A N 1
ATOM 2248 C CA . ASP A 1 281 ? -0.961 -25.334 6.946 1.00 96.69 281 ASP A CA 1
ATOM 2249 C C . ASP A 1 281 ? -2.491 -25.110 6.905 1.00 96.69 281 ASP A C 1
ATOM 2251 O O . ASP A 1 281 ? -3.184 -25.358 7.890 1.00 96.69 281 ASP A O 1
ATOM 2255 N N . ASN A 1 282 ? -3.028 -24.667 5.761 1.00 95.56 282 ASN A N 1
ATOM 2256 C CA . ASN A 1 282 ? -4.414 -24.243 5.526 1.00 95.56 282 ASN A CA 1
ATOM 2257 C C . ASN A 1 282 ? -4.858 -22.977 6.278 1.00 95.56 282 ASN A C 1
ATOM 2259 O O . ASN A 1 282 ? -6.025 -22.591 6.165 1.00 95.56 282 ASN A O 1
ATOM 2263 N N . SER A 1 283 ? -3.964 -22.299 7.000 1.00 96.19 283 SER A N 1
ATOM 2264 C CA . SER A 1 283 ? -4.213 -20.923 7.429 1.00 96.19 283 SER A CA 1
ATOM 2265 C C . SER A 1 283 ? -4.065 -19.961 6.244 1.00 96.19 283 SER A C 1
ATOM 2267 O O . SER A 1 283 ? -3.710 -20.365 5.134 1.00 96.19 283 SER A O 1
ATOM 2269 N N . GLY A 1 284 ? -4.382 -18.682 6.438 1.00 96.31 284 GLY A N 1
ATOM 2270 C CA . GLY A 1 284 ? -4.263 -17.718 5.355 1.00 96.31 284 GLY A CA 1
ATOM 2271 C C . GLY A 1 284 ? -4.881 -16.363 5.649 1.00 96.31 284 GLY A C 1
ATOM 2272 O O . GLY A 1 284 ? -5.376 -16.109 6.749 1.00 96.31 284 GLY A O 1
ATOM 2273 N N . ILE A 1 285 ? -4.865 -15.508 4.631 1.00 97.69 285 ILE A N 1
ATOM 2274 C CA . ILE A 1 285 ? -5.369 -14.137 4.685 1.00 97.69 285 ILE A CA 1
ATOM 2275 C C . ILE A 1 285 ? -6.496 -14.002 3.672 1.00 97.69 285 ILE A C 1
ATOM 2277 O O . ILE A 1 285 ? -6.317 -14.224 2.476 1.00 97.69 285 ILE A O 1
ATOM 2281 N N . VAL A 1 286 ? -7.676 -13.641 4.164 1.00 96.88 286 VAL A N 1
ATOM 2282 C CA . VAL A 1 286 ? -8.843 -13.346 3.334 1.00 96.88 286 VAL A CA 1
ATOM 2283 C C . VAL A 1 286 ? -8.922 -11.841 3.153 1.00 96.88 286 VAL A C 1
ATOM 2285 O O . VAL A 1 286 ? -8.887 -11.105 4.136 1.00 96.88 286 VAL A O 1
ATOM 2288 N N . MET A 1 287 ? -9.092 -11.399 1.914 1.00 96.81 287 MET A N 1
ATOM 2289 C CA . MET A 1 287 ? -9.369 -10.000 1.607 1.00 96.81 287 MET A CA 1
ATOM 2290 C C . MET A 1 287 ? -10.832 -9.843 1.212 1.00 96.81 287 MET A C 1
ATOM 2292 O O . MET A 1 287 ? -11.404 -10.713 0.558 1.00 96.81 287 MET A O 1
ATOM 2296 N N . HIS A 1 288 ? -11.434 -8.724 1.600 1.00 96.44 288 HIS A N 1
ATOM 2297 C CA . HIS A 1 288 ? -12.760 -8.311 1.146 1.00 96.44 288 HIS A CA 1
ATOM 2298 C C . HIS A 1 288 ? -12.588 -7.007 0.385 1.00 96.44 288 HIS A C 1
ATOM 2300 O O . HIS A 1 288 ? -12.460 -5.943 0.982 1.00 96.44 288 HIS A O 1
ATOM 2306 N N . LEU A 1 289 ? -12.492 -7.123 -0.935 1.00 95.81 289 LEU A N 1
ATOM 2307 C CA . LEU A 1 289 ? -12.200 -6.008 -1.826 1.00 95.81 289 LEU A CA 1
ATOM 2308 C C . LEU A 1 289 ? -13.498 -5.472 -2.430 1.00 95.81 289 LEU A C 1
ATOM 2310 O O . LEU A 1 289 ? -14.415 -6.264 -2.664 1.00 95.81 289 LEU A O 1
ATOM 2314 N N . PRO A 1 290 ? -13.586 -4.165 -2.730 1.00 93.44 290 PRO A N 1
ATOM 2315 C CA . PRO A 1 290 ? -14.735 -3.628 -3.445 1.00 93.44 290 PRO A CA 1
ATOM 2316 C C . PRO A 1 290 ? -14.911 -4.339 -4.790 1.00 93.44 290 PRO A C 1
ATOM 2318 O O . PRO A 1 290 ? -13.954 -4.856 -5.378 1.00 93.44 290 PRO A O 1
ATOM 2321 N N . ARG A 1 291 ? -16.145 -4.349 -5.299 1.00 93.12 291 ARG A N 1
ATOM 2322 C CA . ARG A 1 291 ? -16.425 -4.825 -6.653 1.00 93.12 291 ARG A CA 1
ATOM 2323 C C . ARG A 1 291 ? -15.526 -4.101 -7.657 1.00 93.12 291 ARG A C 1
ATOM 2325 O O . ARG A 1 291 ? -15.489 -2.874 -7.699 1.00 93.12 291 ARG A O 1
ATOM 2332 N N . SER A 1 292 ? -14.839 -4.881 -8.482 1.00 92.25 292 SER A N 1
ATOM 2333 C CA . SER A 1 292 ? -13.931 -4.389 -9.514 1.00 92.25 292 SER A CA 1
ATOM 2334 C C . SER A 1 292 ? -14.193 -5.135 -10.824 1.00 92.25 292 SER A C 1
ATOM 2336 O O . SER A 1 292 ? -14.561 -6.312 -10.777 1.00 92.25 292 SER A O 1
ATOM 2338 N N . PRO A 1 293 ? -14.027 -4.503 -12.000 1.00 91.81 293 PRO A N 1
ATOM 2339 C CA . PRO A 1 293 ? -14.117 -5.212 -13.278 1.00 91.81 293 PRO A CA 1
ATOM 2340 C C . PRO A 1 293 ? -13.032 -6.290 -13.438 1.00 91.81 293 PRO A C 1
ATOM 2342 O O . PRO A 1 293 ? -13.264 -7.303 -14.097 1.00 91.81 293 PRO A O 1
ATOM 2345 N N . PHE A 1 294 ? -11.864 -6.082 -12.825 1.00 94.44 294 PHE A N 1
ATOM 2346 C CA . PHE A 1 294 ? -10.739 -7.014 -12.812 1.00 94.44 294 PHE A CA 1
ATOM 2347 C C . PHE A 1 294 ? -9.832 -6.735 -11.606 1.00 94.44 294 PHE A C 1
ATOM 2349 O O . PHE A 1 294 ? -9.947 -5.694 -10.958 1.00 94.44 294 PHE A O 1
ATOM 2356 N N . TYR A 1 295 ? -8.900 -7.632 -11.305 1.00 94.12 295 TYR A N 1
ATOM 2357 C CA . TYR A 1 295 ? -7.726 -7.267 -10.513 1.00 94.12 295 TYR A CA 1
ATOM 2358 C C . TYR A 1 295 ? -6.490 -7.997 -11.042 1.00 94.12 295 TYR A C 1
ATOM 2360 O O . TYR A 1 295 ? -6.598 -9.017 -11.723 1.00 94.12 295 TYR A O 1
ATOM 2368 N N . LEU A 1 296 ? -5.316 -7.444 -10.753 1.00 95.44 296 LEU A N 1
ATOM 2369 C CA . LEU A 1 296 ? -4.024 -8.007 -11.128 1.00 95.44 296 LEU A CA 1
ATOM 2370 C C . LEU A 1 296 ? -3.407 -8.680 -9.899 1.00 95.44 296 LEU A C 1
ATOM 2372 O O . LEU A 1 296 ? -3.229 -8.016 -8.880 1.00 95.44 296 LEU A O 1
ATOM 2376 N N . SER A 1 297 ? -3.078 -9.967 -9.982 1.00 96.12 297 SER A N 1
ATOM 2377 C CA . SER A 1 297 ? -2.209 -10.616 -8.994 1.00 96.12 297 SER A CA 1
ATOM 2378 C C . SER A 1 297 ? -0.757 -10.516 -9.437 1.00 96.12 297 SER A C 1
ATOM 2380 O O . SER A 1 297 ? -0.478 -10.696 -10.629 1.00 96.12 297 SER A O 1
ATOM 2382 N N . TRP A 1 298 ? 0.159 -10.294 -8.495 1.00 95.00 298 TRP A N 1
ATOM 2383 C CA . TRP A 1 298 ? 1.582 -10.171 -8.788 1.00 95.00 298 TRP A CA 1
ATOM 2384 C C . TRP A 1 298 ? 2.426 -10.989 -7.817 1.00 95.00 298 TRP A C 1
ATOM 2386 O O . TRP A 1 298 ? 2.721 -10.559 -6.709 1.00 95.00 298 TRP A O 1
ATOM 2396 N N . VAL A 1 299 ? 2.883 -12.156 -8.258 1.00 96.25 299 VAL A N 1
ATOM 2397 C CA . VAL A 1 299 ? 3.798 -12.988 -7.473 1.00 96.25 299 VAL A CA 1
ATOM 2398 C C . VAL A 1 299 ? 5.229 -12.573 -7.804 1.00 96.25 299 VAL A C 1
ATOM 2400 O O . VAL A 1 299 ? 5.684 -12.780 -8.930 1.00 96.25 299 VAL A O 1
ATOM 2403 N N . SER A 1 300 ? 5.934 -11.987 -6.835 1.00 95.62 300 SER A N 1
ATOM 2404 C CA . SER A 1 300 ? 7.318 -11.513 -6.977 1.00 95.62 300 SER A CA 1
ATOM 2405 C C . SER A 1 300 ? 8.236 -12.165 -5.947 1.00 95.62 300 SER A C 1
ATOM 2407 O O . SER A 1 300 ? 7.860 -12.294 -4.781 1.00 95.62 300 SER A O 1
ATOM 2409 N N . ALA A 1 301 ? 9.445 -12.546 -6.362 1.00 95.88 301 ALA A N 1
ATOM 2410 C CA . ALA A 1 301 ? 10.487 -13.048 -5.468 1.00 95.88 301 ALA A CA 1
ATOM 2411 C C . ALA A 1 301 ? 11.895 -12.656 -5.942 1.00 95.88 301 ALA A C 1
ATOM 2413 O O . ALA A 1 301 ? 12.185 -12.734 -7.137 1.00 95.88 301 ALA A O 1
ATOM 2414 N N . GLY A 1 302 ? 12.785 -12.298 -5.012 1.00 94.88 302 GLY A N 1
ATOM 2415 C CA . GLY A 1 302 ? 14.200 -12.005 -5.295 1.00 94.88 302 GLY A CA 1
ATOM 2416 C C . GLY A 1 302 ? 14.504 -10.543 -5.656 1.00 94.88 302 GLY A C 1
ATOM 2417 O O . GLY A 1 302 ? 13.781 -9.627 -5.262 1.00 94.88 302 GLY A O 1
ATOM 2418 N N . GLY A 1 303 ? 15.613 -10.304 -6.366 1.00 93.00 303 GLY A N 1
ATOM 2419 C CA . GLY A 1 303 ? 16.050 -8.962 -6.792 1.00 93.00 303 GLY A CA 1
ATOM 2420 C C . GLY A 1 303 ? 16.939 -8.200 -5.800 1.00 93.00 303 GLY A C 1
ATOM 2421 O O . GLY A 1 303 ? 17.434 -7.121 -6.128 1.00 93.00 303 GLY A O 1
ATOM 2422 N N . ALA A 1 304 ? 17.187 -8.752 -4.609 1.00 92.00 304 ALA A N 1
ATOM 2423 C CA . ALA A 1 304 ? 18.068 -8.141 -3.615 1.00 92.00 304 ALA A CA 1
ATOM 2424 C C . ALA A 1 304 ? 19.492 -7.957 -4.163 1.00 92.00 304 ALA A C 1
ATOM 2426 O O . ALA A 1 304 ? 20.117 -8.923 -4.601 1.00 92.00 304 ALA A O 1
ATOM 2427 N N . GLY A 1 305 ? 20.010 -6.729 -4.107 1.00 86.38 305 GLY A N 1
ATOM 2428 C CA . GLY A 1 305 ? 21.370 -6.403 -4.544 1.00 86.38 305 GLY A CA 1
ATOM 2429 C C . GLY A 1 305 ? 21.597 -6.440 -6.060 1.00 86.38 305 GLY A C 1
ATOM 2430 O O . GLY A 1 305 ? 22.740 -6.308 -6.487 1.00 86.38 305 GLY A O 1
ATOM 2431 N N . THR A 1 306 ? 20.543 -6.612 -6.861 1.00 89.75 306 THR A N 1
ATOM 2432 C CA . THR A 1 306 ? 20.625 -6.581 -8.331 1.00 89.75 306 THR A CA 1
ATOM 2433 C C . THR A 1 306 ? 20.613 -5.148 -8.867 1.00 89.75 306 THR A C 1
ATOM 2435 O O . THR A 1 306 ? 20.203 -4.216 -8.174 1.00 89.75 306 THR A O 1
ATOM 2438 N N . ASP A 1 307 ? 21.023 -4.970 -10.120 1.00 89.75 307 ASP A N 1
ATOM 2439 C CA . ASP A 1 307 ? 20.994 -3.695 -10.845 1.00 89.75 307 ASP A CA 1
ATOM 2440 C C . ASP A 1 307 ? 19.668 -3.453 -11.595 1.00 89.75 307 ASP A C 1
ATOM 2442 O O . ASP A 1 307 ? 19.577 -2.575 -12.459 1.00 89.75 307 ASP A O 1
ATOM 2446 N N . GLU A 1 308 ? 18.614 -4.218 -11.267 1.00 92.06 308 GLU A N 1
ATOM 2447 C CA . GLU A 1 308 ? 17.306 -4.064 -11.906 1.00 92.06 308 GLU A CA 1
ATOM 2448 C C . GLU A 1 308 ? 16.725 -2.673 -11.649 1.00 92.06 308 GLU A C 1
ATOM 2450 O O . GLU A 1 308 ? 16.181 -2.071 -12.573 1.00 92.06 308 GLU A O 1
ATOM 2455 N N . PHE A 1 309 ? 16.869 -2.163 -10.425 1.00 93.56 309 PHE A N 1
ATOM 2456 C CA . PHE A 1 309 ? 16.403 -0.844 -10.012 1.00 93.56 309 PHE A CA 1
ATOM 2457 C C . PHE A 1 309 ? 17.527 -0.105 -9.300 1.00 93.56 309 PHE A C 1
ATOM 2459 O O . PHE A 1 309 ? 17.976 -0.538 -8.237 1.00 93.56 309 PHE A O 1
ATOM 2466 N N . CYS A 1 310 ? 17.947 1.025 -9.857 1.00 93.19 310 CYS A N 1
ATOM 2467 C CA . CYS A 1 310 ? 19.061 1.812 -9.350 1.00 93.19 310 CYS A CA 1
ATOM 2468 C C . CYS A 1 310 ? 18.697 3.294 -9.256 1.00 93.19 310 CYS A C 1
ATOM 2470 O O . CYS A 1 310 ? 17.916 3.829 -10.051 1.00 93.19 310 CYS A O 1
ATOM 2472 N N . TYR A 1 311 ? 19.334 3.980 -8.312 1.00 90.81 311 TYR A N 1
ATOM 2473 C CA . TYR A 1 311 ? 19.415 5.436 -8.358 1.00 90.81 311 TYR A CA 1
ATOM 2474 C C . TYR A 1 311 ? 20.263 5.878 -9.563 1.00 90.81 311 TYR A C 1
ATOM 2476 O O . TYR A 1 311 ? 21.149 5.126 -9.982 1.00 90.81 311 TYR A O 1
ATOM 2484 N N . PRO A 1 312 ? 20.035 7.086 -10.117 1.00 88.06 312 PRO A N 1
ATOM 2485 C CA . PRO A 1 312 ? 20.933 7.674 -11.109 1.00 88.06 312 PRO A CA 1
ATOM 2486 C C . PRO A 1 312 ? 22.389 7.692 -10.629 1.00 88.06 312 PRO A C 1
ATOM 2488 O O . PRO A 1 312 ? 22.644 7.711 -9.422 1.00 88.06 312 PRO A O 1
ATOM 2491 N N . VAL A 1 313 ? 23.338 7.701 -11.573 1.00 86.12 313 VAL A N 1
ATOM 2492 C CA . VAL A 1 313 ? 24.773 7.660 -11.250 1.00 86.12 313 VAL A CA 1
ATOM 2493 C C . VAL A 1 313 ? 25.151 8.738 -10.235 1.00 86.12 313 VAL A C 1
ATOM 2495 O O . VAL A 1 313 ? 24.798 9.913 -10.369 1.00 86.12 313 VAL A O 1
ATOM 2498 N N . ASN A 1 314 ? 25.886 8.336 -9.202 1.00 82.62 314 ASN A N 1
ATOM 2499 C CA . ASN A 1 314 ? 26.410 9.271 -8.217 1.00 82.62 314 ASN A CA 1
ATOM 2500 C C . ASN A 1 314 ? 27.566 10.108 -8.816 1.00 82.62 314 ASN A C 1
ATOM 2502 O O . ASN A 1 314 ? 27.988 9.922 -9.958 1.00 82.62 314 ASN A O 1
ATOM 2506 N N . LYS A 1 315 ? 28.141 11.029 -8.030 1.00 79.94 315 LYS A N 1
ATOM 2507 C CA . LYS A 1 315 ? 29.281 11.866 -8.471 1.00 79.94 315 LYS A CA 1
ATOM 2508 C C . LYS A 1 315 ? 30.548 11.071 -8.828 1.00 79.94 315 LYS A C 1
ATOM 2510 O O . LYS A 1 315 ? 31.464 11.647 -9.406 1.00 79.94 315 LYS A O 1
ATOM 2515 N N . LEU A 1 316 ? 30.611 9.794 -8.458 1.00 82.38 316 LEU A N 1
ATOM 2516 C CA . LEU A 1 316 ? 31.705 8.872 -8.762 1.00 82.38 316 LEU A CA 1
ATOM 2517 C C . LEU A 1 316 ? 31.430 8.048 -10.033 1.00 82.38 316 LEU A C 1
ATOM 2519 O O . LEU A 1 316 ? 32.290 7.281 -10.449 1.00 82.38 316 LEU A O 1
ATOM 2523 N N . GLY A 1 317 ? 30.268 8.229 -10.675 1.00 82.38 317 GLY A N 1
ATOM 2524 C CA . GLY A 1 317 ? 29.879 7.505 -11.886 1.00 82.38 317 GLY A CA 1
ATOM 2525 C C . GLY A 1 317 ? 29.321 6.104 -11.626 1.00 82.38 317 GLY A C 1
ATOM 2526 O O . GLY A 1 317 ? 29.231 5.312 -12.559 1.00 82.38 317 GLY A O 1
ATOM 2527 N N . GLU A 1 318 ? 28.950 5.787 -10.385 1.00 85.62 318 GLU A N 1
ATOM 2528 C CA . GLU A 1 318 ? 28.471 4.460 -9.990 1.00 85.62 318 GLU A CA 1
ATOM 2529 C C . GLU A 1 318 ? 26.950 4.461 -9.793 1.00 85.62 318 GLU A C 1
ATOM 2531 O O . GLU A 1 318 ? 26.389 5.404 -9.223 1.00 85.62 318 GLU A O 1
ATOM 2536 N N . TYR A 1 319 ? 26.284 3.393 -10.242 1.00 85.50 319 TYR A N 1
ATOM 2537 C CA . TYR A 1 319 ? 24.891 3.122 -9.890 1.00 85.50 319 TYR A CA 1
ATOM 2538 C C . TYR A 1 319 ? 24.808 2.541 -8.481 1.00 85.50 319 TYR A C 1
ATOM 2540 O O . TYR A 1 319 ? 25.582 1.656 -8.117 1.00 85.50 319 TYR A O 1
ATOM 2548 N N . GLU A 1 320 ? 23.822 2.991 -7.709 1.00 89.00 320 GLU A N 1
ATOM 2549 C CA . GLU A 1 320 ? 23.494 2.377 -6.428 1.00 89.00 320 GLU A CA 1
ATOM 2550 C C . GLU A 1 320 ? 22.218 1.533 -6.565 1.00 89.00 320 GLU A C 1
ATOM 2552 O O . GLU A 1 320 ? 21.156 2.099 -6.853 1.00 89.00 320 GLU A O 1
ATOM 2557 N N . PRO A 1 321 ? 22.282 0.210 -6.310 1.00 90.69 321 PRO A N 1
ATOM 2558 C CA . PRO A 1 321 ? 21.100 -0.637 -6.239 1.00 90.69 321 PRO A CA 1
ATOM 2559 C C . PRO A 1 321 ? 20.102 -0.121 -5.208 1.00 90.69 321 PRO A C 1
ATOM 2561 O O . PRO A 1 321 ? 20.446 0.079 -4.035 1.00 90.69 321 PRO A O 1
ATOM 2564 N N . LEU A 1 322 ? 18.851 0.036 -5.633 1.00 91.88 322 LEU A N 1
ATOM 2565 C CA . LEU A 1 322 ? 17.755 0.401 -4.751 1.00 91.88 322 LEU A CA 1
ATOM 2566 C C . LEU A 1 322 ? 17.456 -0.755 -3.789 1.00 91.88 322 LEU A C 1
ATOM 2568 O O . LEU A 1 322 ? 17.460 -0.560 -2.576 1.00 91.88 322 LEU A O 1
ATOM 2572 N N . LEU A 1 323 ? 17.198 -1.961 -4.304 1.00 91.00 323 LEU A N 1
ATOM 2573 C CA . LEU A 1 323 ? 16.682 -3.086 -3.515 1.00 91.00 323 LEU A CA 1
ATOM 2574 C C . LEU A 1 323 ? 17.740 -3.659 -2.557 1.00 91.00 323 LEU A C 1
ATOM 2576 O O . LEU A 1 323 ? 18.559 -4.497 -2.932 1.00 91.00 323 LEU A O 1
ATOM 2580 N N . LYS A 1 324 ? 17.697 -3.244 -1.285 1.00 87.94 324 LYS A N 1
ATOM 2581 C CA . LYS A 1 324 ? 18.582 -3.775 -0.231 1.00 87.94 324 LYS A CA 1
ATOM 2582 C C . LYS A 1 324 ? 18.121 -5.135 0.314 1.00 87.94 324 LYS A C 1
ATOM 2584 O O . LYS A 1 324 ? 18.908 -5.845 0.934 1.00 87.94 324 LYS A O 1
ATOM 2589 N N . ARG A 1 325 ? 16.854 -5.499 0.097 1.00 92.25 325 ARG A N 1
ATOM 2590 C CA . ARG A 1 325 ? 16.268 -6.816 0.405 1.00 92.25 325 ARG A CA 1
ATOM 2591 C C . ARG A 1 325 ? 15.473 -7.315 -0.798 1.00 92.25 325 ARG A C 1
ATOM 2593 O O . ARG A 1 325 ? 15.204 -6.546 -1.719 1.00 92.25 325 ARG A O 1
ATOM 2600 N N . SER A 1 326 ? 15.099 -8.590 -0.769 1.00 93.00 326 SER A N 1
ATOM 2601 C CA . SER A 1 326 ? 14.291 -9.197 -1.824 1.00 93.00 326 SER A CA 1
ATOM 2602 C C . SER A 1 326 ? 12.913 -8.551 -1.886 1.00 93.00 326 SER A C 1
ATOM 2604 O O . SER A 1 326 ? 12.321 -8.222 -0.857 1.00 93.00 326 SER A O 1
ATOM 2606 N N . TRP A 1 327 ? 12.393 -8.393 -3.097 1.00 94.38 327 TRP A N 1
ATOM 2607 C CA . TRP A 1 327 ? 11.017 -7.984 -3.332 1.00 94.38 327 TRP A CA 1
ATOM 2608 C C . TRP A 1 327 ? 10.124 -9.219 -3.329 1.00 94.38 327 TRP A C 1
ATOM 2610 O O . TRP A 1 327 ? 9.660 -9.691 -4.371 1.00 94.38 327 TRP A O 1
ATOM 2620 N N . ASP A 1 328 ? 9.904 -9.738 -2.129 1.00 95.38 328 ASP A N 1
ATOM 2621 C CA . ASP A 1 328 ? 9.114 -10.938 -1.903 1.00 95.38 328 ASP A CA 1
ATOM 2622 C C . ASP A 1 328 ? 7.677 -10.552 -1.548 1.00 95.38 328 ASP A C 1
ATOM 2624 O O . ASP A 1 328 ? 7.429 -9.950 -0.503 1.00 95.38 328 ASP A O 1
ATOM 2628 N N . GLY A 1 329 ? 6.716 -10.911 -2.397 1.00 95.56 329 GLY A N 1
ATOM 2629 C CA . GLY A 1 329 ? 5.310 -10.585 -2.175 1.00 95.56 329 GLY A CA 1
ATOM 2630 C C . GLY A 1 329 ? 4.360 -11.286 -3.140 1.00 95.56 329 GLY A C 1
ATOM 2631 O O . GLY A 1 329 ? 4.780 -11.854 -4.153 1.00 95.56 329 GLY A O 1
ATOM 2632 N N . ILE A 1 330 ? 3.079 -11.246 -2.779 1.00 96.62 330 ILE A N 1
ATOM 2633 C CA . ILE A 1 330 ? 1.926 -11.688 -3.574 1.00 96.62 330 ILE A CA 1
ATOM 2634 C C . ILE A 1 330 ? 0.897 -10.562 -3.573 1.00 96.62 330 ILE A C 1
ATOM 2636 O O . ILE A 1 330 ? 0.742 -9.945 -2.488 1.00 96.62 330 ILE A O 1
#

Secondary structure (DSSP, 8-state):
--EEEEEETTS-EEEEETTEEEEEE--TTS-TT--EEEEE-SSEEEEEEGGGTTEEEEEEETTEESB---S-SSPPPTT---TTS-EEETTEEESS-THHHH---SEEEEBSS-SSS-EEETTEEE-TTBSGGGPPPSEEEEEE-SSEEEEEEEEEEE-TTTT-SS-TTPPEEEEEEEEEEEETT-S-EEEEEEEEE-SSS------EEEE-BPP-TT-EEE--EEEEEESSSSPPPTTTTB-----TTSPPEEEEEEEEEEPEEEETTEEEE--EEE-TTS-EEE--EEP-SEEEEEEEE--TT-SSEEEPP-TTS--EES-SS---B-

Solvent-accessible surface area (backbone atoms only — not comparable to full-atom values): 17875 Å² total; per-residue (Å²): 131,86,55,72,45,82,41,58,50,86,56,73,46,76,52,79,52,101,56,37,37,40,34,35,41,69,58,93,73,35,41,93,75,41,39,37,35,40,44,33,36,92,46,33,40,35,34,32,25,32,55,23,48,58,16,34,34,47,37,27,51,76,87,44,62,55,28,38,66,47,31,49,90,44,63,74,47,65,94,70,77,52,44,58,43,72,22,22,48,68,86,38,81,39,65,10,55,32,41,67,77,67,54,47,52,20,33,29,49,26,2,53,88,25,41,51,76,58,49,73,58,100,89,41,74,41,24,29,27,36,51,44,34,62,40,56,40,67,47,36,36,39,38,60,55,96,59,33,41,35,45,33,40,60,45,72,41,61,65,69,86,79,78,52,82,85,53,95,80,64,65,52,36,33,38,39,39,42,38,40,36,41,38,52,87,43,96,54,82,46,80,47,77,46,81,43,78,66,42,100,59,96,76,82,78,34,64,48,77,50,60,30,32,45,68,46,77,63,18,33,57,46,70,62,44,77,42,77,45,36,68,53,105,51,86,65,57,98,57,46,52,46,38,59,85,50,62,86,67,38,78,56,47,76,32,47,35,39,34,27,60,58,51,64,47,78,54,96,88,39,62,18,30,60,42,33,41,37,38,82,88,72,49,70,52,78,47,82,37,72,74,56,78,54,52,74,49,49,28,31,18,16,29,17,72,32,62,58,40,21,46,59,62,46,100,85,70,46,70,45,53,59,31,74,32,38,49,42,28,56

Foldseek 3Di:
DKDKDKDFQLDFDWDDDPFWIWTWADDPQEDSQFIWIWIDGPFKIWIFGQQFLRFTQWMGGNNRIFFAAQLDNYADHRQPDFQQPWWAFPNDTGGQACVSLRPRGQKHKFWFPAQADWDADPNFTQHHRHCNRRHGFGMWMWIDDPFKIKIKDKDFAFDRPPDGPPPPDTDTQKIKIWMWMDTSPDPDIDIDIDIDGPDPDDDDTHIDMDHWGYDDAFWFKDFDAPDKDWPPPDHQDPCLRTAHADDEPDDKDKTKMKGARGQWDADPNATFRWIWTADPVRDTDIDTHHDDRIDMDMAMYYPAPHPRIWDPQDPVRDTDRSRNDIPGGD

Organism: NCBI:txid2164068

Sequence (330 aa):
MKNVVNVDCLTSATYPNDSFRVEVLHKPCDPDSVRRIMLTNPTLSVEILPSKGMSIGEAFYLDKPFFWIPPQPSLLAKDSFDINAPFVVRGQENTGLRWVEAFTGGVELLGLSNWGLRREEKGVVYGLHGEASNISVNSFDILFESEFAQVKASFLVFDWDEQGYPAKNQKPIYRVTRRIRIQKHGKALELFDDIENISTHQRVPQWGYHIQLRPQAGAELISNSANVENRKDEPLSDTYNVWQPVPYGENRIEKGAIHQGLACVEINGVECVRPFLKYQDNSGIVMHLPRSPFYLSWVSAGGAGTDEFCYPVNKLGEYEPLLKRSWDGI

InterPro domains:
  IPR014718 Glycoside hydrolase-type carbohydrate-binding [G3DSA:2.70.98.10] (22-305)
  IPR027839 Protein of unknown function DUF4432 [PF14486] (33-244)

Nearest PDB structures (foldseek):
  3ty1-assembly1_C  TM=6.442E-01  e=9.405E-11  Klebsiella pneumoniae subs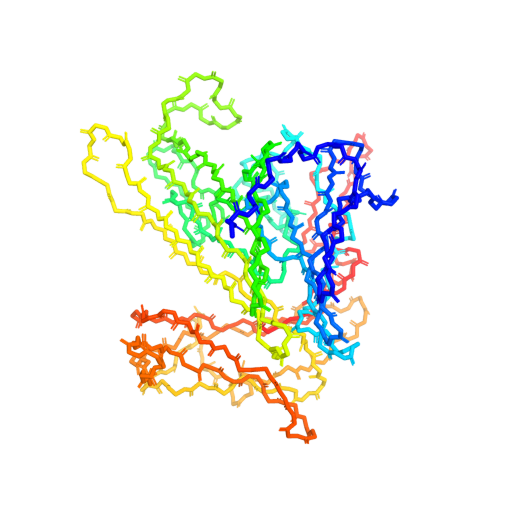p. pneumoniae MGH 78578
  3mwx-assembly2_B  TM=5.125E-01  e=2.308E-04  Bacillus subtilis
  8h11-assembly1_C  TM=2.491E-01  e=3.592E+00  Severe acute respiratory syndrome coronavirus
  8h16-assembly1_C  TM=1.820E-01  e=1.642E+00  Severe acute respiratory syndrome coronavirus
  5ec5-assembly2_J  TM=1.134E-01  e=7.078E+00  Eisenia fetida

Radius of gyration: 19.87 Å; Cα contacts (8 Å, |Δi|>4): 850; chains: 1; bounding box: 57×52×53 Å

Mean predicted aligned error: 4.56 Å